Protein AF-A0A397DAN0-F1 (afdb_monomer_lite)

Structure (mmCIF, N/CA/C/O backbone):
data_AF-A0A397DAN0-F1
#
_entry.id   AF-A0A397DAN0-F1
#
loop_
_atom_site.group_PDB
_atom_site.id
_atom_site.type_symbol
_atom_site.label_atom_id
_atom_site.label_alt_id
_atom_site.label_comp_id
_atom_site.label_asym_id
_atom_site.label_entity_id
_atom_site.label_seq_id
_atom_site.pdbx_PDB_ins_code
_atom_site.Cartn_x
_atom_site.Cartn_y
_atom_site.Cartn_z
_atom_site.occupancy
_atom_site.B_iso_or_equiv
_atom_site.auth_seq_id
_atom_site.auth_comp_id
_atom_site.auth_asym_id
_atom_site.auth_atom_id
_atom_site.pdbx_PDB_model_num
ATOM 1 N N . SER A 1 1 ? 25.586 -44.305 21.763 1.00 41.19 1 SER A N 1
ATOM 2 C CA . SER A 1 1 ? 24.572 -43.318 22.161 1.00 41.19 1 SER A CA 1
ATOM 3 C C . SER A 1 1 ? 24.568 -42.295 21.063 1.00 41.19 1 SER A C 1
ATOM 5 O O . SER A 1 1 ? 25.425 -41.429 21.085 1.00 41.19 1 SER A O 1
ATOM 7 N N . ASP A 1 2 ? 23.697 -42.446 20.072 1.00 31.56 2 ASP A N 1
ATOM 8 C CA . ASP A 1 2 ? 23.760 -41.635 18.857 1.00 31.56 2 ASP A CA 1
ATOM 9 C C . ASP A 1 2 ? 22.346 -41.231 18.471 1.00 31.56 2 ASP A C 1
ATOM 11 O O . ASP A 1 2 ? 21.551 -42.042 18.000 1.00 31.56 2 ASP A O 1
ATOM 15 N N . THR A 1 3 ? 22.022 -39.973 18.755 1.00 36.94 3 THR A N 1
ATOM 16 C CA . THR A 1 3 ? 20.711 -39.394 18.476 1.00 36.94 3 THR A CA 1
ATOM 17 C C . THR A 1 3 ? 20.772 -38.701 17.125 1.00 36.94 3 THR A C 1
ATOM 19 O O . THR A 1 3 ? 21.365 -37.631 16.991 1.00 36.94 3 THR A O 1
ATOM 22 N N . CYS A 1 4 ? 20.153 -39.306 16.115 1.00 33.09 4 CYS A N 1
ATOM 23 C CA . CYS A 1 4 ? 20.026 -38.718 14.788 1.00 33.09 4 CYS A CA 1
ATOM 24 C C . CYS A 1 4 ? 19.094 -37.495 14.848 1.00 33.09 4 CYS A C 1
ATOM 26 O O . CYS A 1 4 ? 17.873 -37.643 14.863 1.00 33.09 4 CYS A O 1
ATOM 28 N N . VAL A 1 5 ? 19.659 -36.286 14.896 1.00 34.97 5 VAL A N 1
ATOM 29 C CA . VAL A 1 5 ? 18.878 -35.043 14.824 1.00 34.97 5 VAL A CA 1
ATOM 30 C C . VAL A 1 5 ? 18.399 -34.836 13.388 1.00 34.97 5 VAL A C 1
ATOM 32 O O . VAL A 1 5 ? 19.169 -34.458 12.505 1.00 34.97 5 VAL A O 1
ATOM 35 N N . SER A 1 6 ? 17.112 -35.078 13.161 1.00 33.31 6 SER A N 1
ATOM 36 C CA . SER A 1 6 ? 16.428 -34.725 11.918 1.00 33.31 6 SER A CA 1
ATOM 37 C C . SER A 1 6 ? 16.156 -33.222 11.894 1.00 33.31 6 SER A C 1
ATOM 39 O O . SER A 1 6 ? 15.228 -32.750 12.543 1.00 33.31 6 SER A O 1
ATOM 41 N N . THR A 1 7 ? 16.956 -32.457 11.148 1.00 34.34 7 THR A N 1
ATOM 42 C CA . THR A 1 7 ? 16.699 -31.023 10.947 1.00 34.34 7 THR A CA 1
ATOM 43 C C . THR A 1 7 ? 15.491 -30.829 10.035 1.00 34.34 7 THR A C 1
ATOM 45 O O . THR A 1 7 ? 15.524 -31.172 8.850 1.00 34.34 7 THR A O 1
ATOM 48 N N . GLU A 1 8 ? 14.423 -30.268 10.592 1.00 31.16 8 GLU A N 1
ATOM 49 C CA . GLU A 1 8 ? 13.161 -30.046 9.894 1.00 31.16 8 GLU A CA 1
ATOM 50 C C . GLU A 1 8 ? 13.316 -29.004 8.775 1.00 31.16 8 GLU A C 1
ATOM 52 O O . GLU A 1 8 ? 13.875 -27.921 8.966 1.00 31.16 8 GLU A O 1
ATOM 57 N N . ARG A 1 9 ? 12.820 -29.328 7.575 1.00 32.44 9 ARG A N 1
ATOM 58 C CA . ARG A 1 9 ? 12.783 -28.378 6.456 1.00 32.44 9 ARG A CA 1
ATOM 59 C C . ARG A 1 9 ? 11.596 -27.439 6.645 1.00 32.44 9 ARG A C 1
ATOM 61 O O . ARG A 1 9 ? 10.460 -27.838 6.402 1.00 32.44 9 ARG A O 1
ATOM 68 N N . GLY A 1 10 ? 11.870 -26.194 7.031 1.00 32.91 10 GLY A N 1
ATOM 69 C CA . GLY A 1 10 ? 10.870 -25.125 6.992 1.00 32.91 10 GLY A CA 1
ATOM 70 C C . GLY A 1 10 ? 10.289 -24.935 5.577 1.00 32.91 10 GLY A C 1
ATOM 71 O O . GLY A 1 10 ? 10.964 -25.252 4.590 1.00 32.91 10 GLY A O 1
ATOM 72 N N . PRO A 1 11 ? 9.045 -24.438 5.454 1.00 34.22 11 PRO A N 1
ATOM 73 C CA . PRO A 1 11 ? 8.379 -24.294 4.165 1.00 34.22 11 PRO A CA 1
ATOM 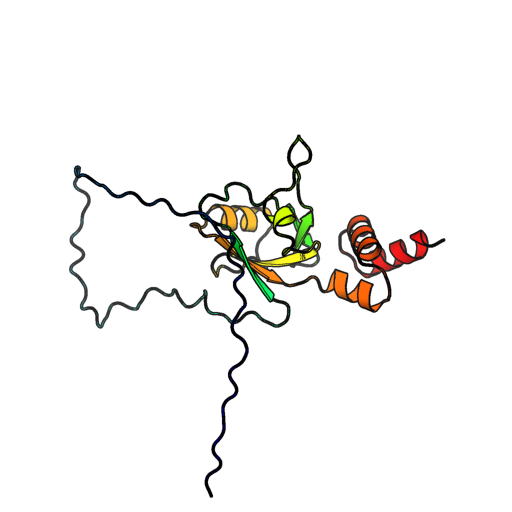74 C C . PRO A 1 11 ? 9.105 -23.281 3.269 1.00 34.22 11 PRO A C 1
ATOM 76 O O . PRO A 1 11 ? 9.568 -22.235 3.724 1.00 34.22 11 PRO A O 1
ATOM 79 N N . ALA A 1 12 ? 9.191 -23.594 1.975 1.00 36.16 12 ALA A N 1
ATOM 80 C CA . ALA A 1 12 ? 9.766 -22.692 0.983 1.00 36.16 12 ALA A CA 1
ATOM 81 C C . ALA A 1 12 ? 8.902 -21.421 0.823 1.00 36.16 12 ALA A C 1
ATOM 83 O O . ALA A 1 12 ? 7.676 -21.507 0.932 1.00 36.16 12 ALA A O 1
ATOM 84 N N . PRO A 1 13 ? 9.501 -20.250 0.524 1.00 41.00 13 PRO A N 1
ATOM 85 C CA . PRO A 1 13 ? 8.734 -19.040 0.245 1.00 41.00 13 PRO A CA 1
ATOM 86 C C . PRO A 1 13 ? 7.856 -19.255 -0.994 1.00 41.00 13 PRO A C 1
ATOM 88 O O . PRO A 1 13 ? 8.361 -19.547 -2.079 1.00 41.00 13 PRO A O 1
ATOM 91 N N . VAL A 1 14 ? 6.541 -19.108 -0.824 1.00 43.50 14 VAL A N 1
ATOM 92 C CA . VAL A 1 14 ? 5.557 -19.265 -1.901 1.00 43.50 14 VAL A CA 1
ATOM 93 C C . VAL A 1 14 ? 5.640 -18.054 -2.828 1.00 43.50 14 VAL A C 1
ATOM 95 O O . VAL A 1 14 ? 5.025 -17.021 -2.576 1.00 43.50 14 VAL A O 1
ATOM 98 N N . VAL A 1 15 ? 6.416 -18.187 -3.902 1.00 45.47 15 VAL A N 1
ATOM 99 C CA . VAL A 1 15 ? 6.437 -17.225 -5.009 1.00 45.47 15 VAL A CA 1
ATOM 100 C C . VAL A 1 15 ? 5.210 -17.484 -5.873 1.00 45.47 15 VAL A C 1
ATOM 102 O O . VAL A 1 15 ? 5.049 -18.586 -6.399 1.00 45.47 15 VAL A O 1
ATOM 105 N N . ARG A 1 16 ? 4.332 -16.488 -6.003 1.00 50.22 16 ARG A N 1
ATOM 106 C CA . ARG A 1 16 ? 3.181 -16.553 -6.911 1.00 50.22 16 ARG A CA 1
ATOM 107 C C . ARG A 1 16 ? 3.523 -15.791 -8.188 1.00 50.22 16 ARG A C 1
ATOM 109 O O . ARG A 1 16 ? 3.449 -14.567 -8.213 1.00 50.22 16 ARG A O 1
ATOM 116 N N . THR A 1 17 ? 3.928 -16.530 -9.216 1.00 41.84 17 THR A N 1
ATOM 117 C CA . THR A 1 17 ? 4.178 -16.003 -10.563 1.00 41.84 17 THR A CA 1
ATOM 118 C C . THR A 1 17 ? 2.860 -15.938 -11.334 1.00 41.84 17 THR A C 1
ATOM 120 O O . THR A 1 17 ? 2.135 -16.934 -11.404 1.00 41.84 17 THR A O 1
ATOM 123 N N . LEU A 1 18 ? 2.551 -14.776 -11.909 1.00 44.59 18 LEU A N 1
ATOM 124 C CA . LEU A 1 18 ? 1.455 -14.618 -12.866 1.00 44.59 18 LEU A CA 1
ATOM 125 C C . LEU A 1 18 ? 1.870 -15.274 -14.197 1.00 44.59 18 LEU A C 1
ATOM 127 O O . LEU A 1 18 ? 3.004 -15.109 -14.640 1.00 44.59 18 LEU A O 1
ATOM 131 N N . GLN A 1 19 ? 0.996 -16.100 -14.777 1.00 40.75 19 GLN A N 1
ATOM 132 C CA . GLN A 1 19 ? 1.319 -16.900 -15.964 1.00 40.75 19 GLN A CA 1
ATOM 133 C C . GLN A 1 19 ? 1.159 -16.090 -17.250 1.00 40.75 19 GLN A C 1
ATOM 135 O O . GLN A 1 19 ? 0.065 -15.596 -17.505 1.00 40.75 19 GLN A O 1
ATOM 140 N N . ASP A 1 20 ? 2.188 -16.095 -18.101 1.00 44.59 20 ASP A N 1
ATOM 141 C CA . ASP A 1 20 ? 2.112 -15.550 -19.457 1.00 44.59 20 ASP A CA 1
ATOM 142 C C . ASP A 1 20 ? 2.551 -16.537 -20.539 1.00 44.59 20 ASP A C 1
ATOM 144 O O . ASP A 1 20 ? 3.308 -17.482 -20.305 1.00 44.59 20 ASP A O 1
ATOM 148 N N . ALA A 1 21 ? 1.987 -16.336 -21.730 1.00 45.78 21 ALA A N 1
ATOM 149 C CA . ALA A 1 21 ? 1.932 -17.334 -22.790 1.00 45.78 21 ALA A CA 1
ATOM 150 C C . ALA A 1 21 ? 3.192 -17.397 -23.670 1.00 45.78 21 ALA A C 1
ATOM 152 O O . ALA A 1 21 ? 3.760 -16.384 -24.080 1.00 45.78 21 ALA A O 1
ATOM 153 N N . ASP A 1 22 ? 3.559 -18.620 -24.063 1.00 49.31 22 ASP A N 1
ATOM 154 C CA . ASP A 1 22 ? 4.645 -18.895 -25.002 1.00 49.31 22 ASP A CA 1
ATOM 155 C C . ASP A 1 22 ? 4.479 -18.187 -26.359 1.00 49.31 22 ASP A C 1
ATOM 157 O O . ASP A 1 22 ? 3.530 -18.451 -27.109 1.00 49.31 22 ASP A O 1
ATOM 161 N N . LYS A 1 23 ? 5.503 -17.413 -26.743 1.00 41.41 23 LYS A N 1
ATOM 162 C CA . LYS A 1 23 ? 6.055 -17.389 -28.111 1.00 41.41 23 LYS A CA 1
ATOM 163 C C . LYS A 1 23 ? 7.452 -16.772 -28.140 1.00 41.41 23 LYS A C 1
ATOM 165 O O . LYS A 1 23 ? 7.640 -15.565 -28.030 1.00 41.41 23 LYS A O 1
ATOM 170 N N . SER A 1 24 ? 8.438 -17.638 -28.329 1.00 51.62 24 SER A N 1
ATOM 171 C CA . SER A 1 24 ? 9.824 -17.279 -28.609 1.00 51.62 24 SER A CA 1
ATOM 172 C C . SER A 1 24 ? 9.991 -16.718 -30.025 1.00 51.62 24 SER A C 1
ATOM 174 O O . SER A 1 24 ? 9.235 -17.076 -30.926 1.00 51.62 24 SER A O 1
ATOM 176 N N . LEU A 1 25 ? 11.038 -15.913 -30.246 1.00 42.00 25 LEU A N 1
ATOM 177 C CA . LEU A 1 25 ? 11.798 -15.940 -31.501 1.00 42.00 25 LEU A CA 1
ATOM 178 C C . LEU A 1 25 ? 13.186 -15.300 -31.345 1.00 42.00 25 LEU A C 1
ATOM 180 O O . LEU A 1 25 ? 13.367 -14.262 -30.713 1.00 42.00 25 LEU A O 1
ATOM 184 N N . SER A 1 26 ? 14.173 -15.964 -31.934 1.00 51.25 26 SER A N 1
ATOM 185 C CA . SER A 1 26 ? 15.562 -15.532 -32.066 1.00 51.25 26 SER A CA 1
ATOM 186 C C . SER A 1 26 ? 15.746 -14.537 -33.220 1.00 51.25 26 SER A C 1
ATOM 188 O O . SER A 1 26 ? 14.992 -14.580 -34.185 1.00 51.25 26 SER A O 1
ATOM 190 N N 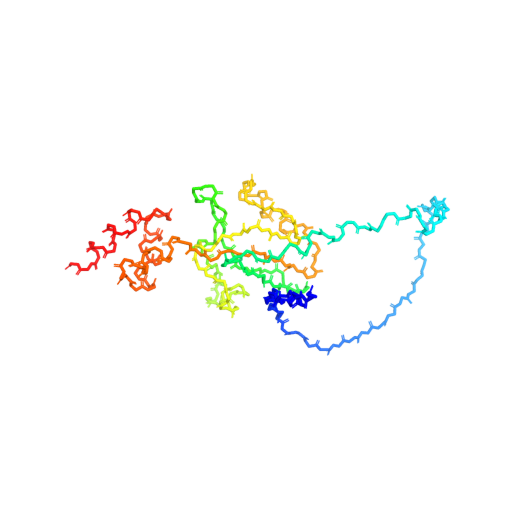. PHE A 1 27 ? 16.776 -13.683 -33.134 1.00 36.06 27 PHE A N 1
ATOM 191 C CA . PHE A 1 27 ? 17.872 -13.496 -34.115 1.00 36.06 27 PHE A CA 1
ATOM 192 C C . PHE A 1 27 ? 18.576 -12.135 -33.912 1.00 36.06 27 PHE A C 1
ATOM 194 O O . PHE A 1 27 ? 17.936 -11.094 -33.811 1.00 36.06 27 PHE A O 1
ATOM 201 N N . LEU A 1 28 ? 19.914 -12.146 -33.896 1.00 41.19 28 LEU A N 1
ATOM 202 C CA . LEU A 1 28 ? 20.775 -10.956 -34.014 1.00 41.19 28 LEU A CA 1
ATOM 203 C C . LEU A 1 28 ? 21.326 -10.871 -35.446 1.00 41.19 28 LEU A C 1
ATOM 205 O O . LEU A 1 28 ? 21.523 -11.915 -36.074 1.00 41.19 28 LEU A O 1
ATOM 209 N N . PRO A 1 29 ? 21.662 -9.663 -35.934 1.00 42.28 29 PRO A N 1
ATOM 210 C CA . PRO A 1 29 ? 23.064 -9.471 -36.325 1.00 42.28 29 PRO A CA 1
ATOM 211 C C . PRO A 1 29 ? 23.663 -8.070 -36.049 1.00 42.28 29 PRO A C 1
ATOM 213 O O . PRO A 1 29 ? 23.150 -7.050 -36.488 1.00 42.28 29 PRO A O 1
ATOM 216 N N . THR A 1 30 ? 24.827 -8.095 -35.389 1.00 44.38 30 THR A N 1
ATOM 217 C CA . THR A 1 30 ? 26.132 -7.527 -35.814 1.00 44.38 30 THR A CA 1
ATOM 218 C C . THR A 1 30 ? 26.301 -6.050 -36.250 1.00 44.38 30 THR A C 1
ATOM 220 O O . THR A 1 30 ? 25.654 -5.574 -37.174 1.00 44.38 30 THR A O 1
ATOM 223 N N . SER A 1 31 ? 27.398 -5.440 -35.747 1.00 36.28 31 SER A N 1
ATOM 224 C CA . SER A 1 31 ? 28.007 -4.135 -36.128 1.00 36.28 31 SER A CA 1
ATOM 225 C C . SER A 1 31 ? 27.309 -2.899 -35.517 1.00 36.28 31 SER A C 1
ATOM 227 O O . SER A 1 31 ? 26.092 -2.829 -35.531 1.00 36.28 31 SER A O 1
ATOM 229 N N . ALA A 1 32 ? 27.955 -1.864 -34.955 1.00 35.44 32 ALA A N 1
ATOM 230 C CA . ALA A 1 32 ? 29.372 -1.488 -34.781 1.00 35.44 32 ALA A CA 1
ATOM 231 C C . ALA A 1 32 ? 29.457 -0.427 -33.627 1.00 35.44 32 ALA A C 1
ATOM 233 O O . ALA A 1 32 ? 28.435 0.166 -33.308 1.00 35.44 32 ALA A O 1
ATOM 234 N N . SER A 1 33 ? 30.567 -0.037 -32.969 1.00 37.81 33 SER A N 1
ATOM 235 C CA . SER A 1 33 ? 31.963 -0.513 -32.871 1.00 37.81 33 SER A CA 1
ATOM 236 C C . SER A 1 33 ? 32.690 0.161 -31.669 1.00 37.81 33 SER A C 1
ATOM 238 O O . SER A 1 33 ? 32.175 1.117 -31.102 1.00 37.81 33 SER A O 1
ATOM 240 N N . LYS A 1 34 ? 33.908 -0.296 -31.320 1.00 47.72 34 LYS A N 1
ATOM 241 C CA . LYS A 1 34 ? 34.979 0.434 -30.584 1.00 47.72 34 LYS A CA 1
ATOM 242 C C . LYS A 1 34 ? 34.606 1.288 -29.347 1.00 47.72 34 LYS A C 1
ATOM 244 O O . LYS A 1 34 ? 34.700 2.509 -29.380 1.00 47.72 34 LYS A O 1
ATOM 249 N N . LEU A 1 35 ? 34.417 0.622 -28.206 1.00 41.28 35 LEU A N 1
ATOM 250 C CA . LEU A 1 35 ? 34.814 1.116 -26.871 1.00 41.28 35 LEU A CA 1
ATOM 251 C C . LEU A 1 35 ? 35.034 -0.077 -25.911 1.00 41.28 35 LEU A C 1
ATOM 253 O O . LEU A 1 35 ? 34.418 -0.190 -24.859 1.00 41.28 35 LEU A O 1
ATOM 257 N N . TRP A 1 36 ? 35.892 -1.021 -26.313 1.00 35.72 36 TRP A N 1
ATOM 258 C CA . TRP A 1 36 ? 36.158 -2.249 -25.554 1.00 35.72 36 TRP A CA 1
ATOM 259 C C . TRP A 1 36 ? 37.595 -2.245 -25.034 1.00 35.72 36 TRP A C 1
ATOM 261 O O . TRP A 1 36 ? 38.540 -2.518 -25.774 1.00 35.72 36 TRP A O 1
ATOM 271 N N . GLN A 1 37 ? 37.756 -1.922 -23.751 1.00 39.84 37 GLN A N 1
ATOM 272 C CA . GLN A 1 37 ? 38.973 -2.259 -23.018 1.00 39.84 37 GLN A CA 1
ATOM 273 C C . GLN A 1 37 ? 38.978 -3.774 -22.792 1.00 39.84 37 GLN A C 1
ATOM 275 O O . GLN A 1 37 ? 37.988 -4.331 -22.319 1.00 39.84 37 GLN A O 1
ATOM 280 N N . ASN A 1 38 ? 40.084 -4.441 -23.130 1.00 35.09 38 ASN A N 1
ATOM 281 C CA . ASN A 1 38 ? 40.265 -5.857 -22.819 1.00 35.09 38 ASN A CA 1
ATOM 282 C C . ASN A 1 38 ? 40.368 -6.028 -21.299 1.00 35.09 38 ASN A C 1
ATOM 284 O O . ASN A 1 38 ? 41.450 -5.904 -20.729 1.00 35.09 38 ASN A O 1
ATOM 288 N N . ILE A 1 39 ? 39.245 -6.341 -20.654 1.00 45.41 39 ILE A N 1
ATOM 289 C CA . ILE A 1 39 ? 39.254 -6.958 -19.332 1.00 45.41 39 ILE A CA 1
ATOM 290 C C . ILE A 1 39 ? 39.695 -8.402 -19.564 1.00 45.41 39 ILE A C 1
ATOM 292 O O . ILE A 1 39 ? 38.889 -9.262 -19.920 1.00 45.41 39 ILE A O 1
ATOM 296 N N . THR A 1 40 ? 40.995 -8.658 -19.422 1.00 41.75 40 THR A N 1
ATOM 297 C CA . THR A 1 40 ? 41.514 -10.021 -19.321 1.00 41.75 40 THR A CA 1
ATOM 298 C C . THR A 1 40 ?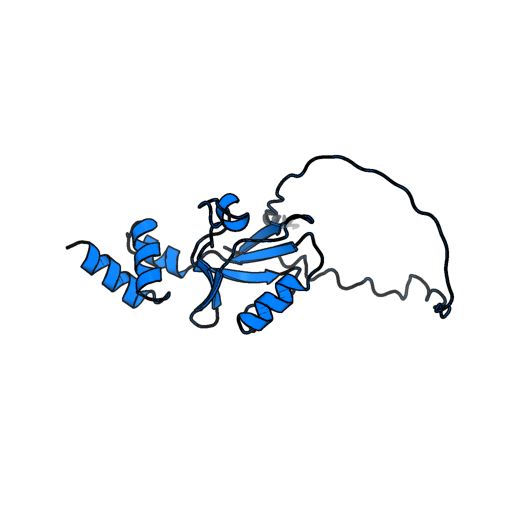 40.761 -10.727 -18.204 1.00 41.75 40 THR A C 1
ATOM 300 O O . THR A 1 40 ? 40.699 -10.222 -17.083 1.00 41.75 40 THR A O 1
ATOM 303 N N . ALA A 1 41 ? 40.156 -11.874 -18.521 1.00 43.19 41 ALA A N 1
ATOM 304 C CA . ALA A 1 41 ? 39.389 -12.645 -17.556 1.00 43.19 41 ALA A CA 1
ATOM 305 C C . ALA A 1 41 ? 40.289 -13.003 -16.367 1.00 43.19 41 ALA A C 1
ATOM 307 O O . ALA A 1 41 ? 41.183 -13.846 -16.474 1.00 43.19 41 ALA A O 1
ATOM 308 N N . VAL A 1 42 ? 40.067 -12.330 -15.237 1.00 44.06 42 VAL A N 1
ATOM 309 C CA . VAL A 1 42 ? 40.650 -12.742 -13.965 1.00 44.06 42 VAL A CA 1
ATOM 310 C C . VAL A 1 42 ? 40.118 -14.135 -13.667 1.00 44.06 42 VAL A C 1
ATOM 312 O O . VAL A 1 42 ? 38.908 -14.344 -13.633 1.00 44.06 42 VAL A O 1
ATOM 315 N N . ASN A 1 43 ? 41.062 -15.067 -13.532 1.00 45.38 43 ASN A N 1
ATOM 316 C CA . ASN A 1 43 ? 40.889 -16.495 -13.281 1.00 45.38 43 ASN A CA 1
ATOM 317 C C . ASN A 1 43 ? 39.596 -16.800 -12.497 1.00 45.38 43 ASN A C 1
ATOM 319 O O . ASN A 1 43 ? 39.397 -16.200 -11.440 1.00 45.38 43 ASN A O 1
ATOM 323 N N . GLU A 1 44 ? 38.745 -17.722 -12.971 1.00 48.84 44 GLU A N 1
ATOM 324 C CA . GLU A 1 44 ? 37.383 -17.941 -12.430 1.00 48.84 44 GLU A CA 1
ATOM 325 C C . GLU A 1 44 ? 37.356 -18.181 -10.907 1.00 48.84 44 GLU A C 1
ATOM 327 O O . GLU A 1 44 ? 36.396 -17.814 -10.236 1.00 48.84 44 GLU A O 1
ATOM 332 N N . ALA A 1 45 ? 38.454 -18.685 -10.336 1.00 50.66 45 ALA A N 1
ATOM 333 C CA . ALA A 1 45 ? 38.668 -18.837 -8.895 1.00 50.66 45 ALA A CA 1
ATOM 334 C C . ALA A 1 45 ? 38.699 -17.522 -8.070 1.00 50.66 45 ALA A C 1
ATOM 336 O O . ALA A 1 45 ? 38.676 -17.582 -6.843 1.00 50.66 45 ALA A O 1
ATOM 337 N N . ILE A 1 46 ? 38.792 -16.347 -8.707 1.00 46.25 46 ILE A N 1
ATOM 338 C CA . ILE A 1 46 ? 38.871 -15.016 -8.062 1.00 46.25 46 ILE A CA 1
ATOM 339 C C . ILE A 1 46 ? 37.662 -14.137 -8.440 1.00 46.25 46 ILE A C 1
ATOM 341 O O . ILE A 1 46 ? 37.432 -13.083 -7.842 1.00 46.25 46 ILE A O 1
ATOM 345 N N . ALA A 1 47 ? 36.831 -14.579 -9.386 1.00 44.16 47 ALA A N 1
ATOM 346 C CA . ALA A 1 47 ? 35.539 -13.961 -9.630 1.00 44.16 47 ALA A CA 1
ATOM 347 C C . ALA A 1 47 ? 34.623 -14.238 -8.426 1.00 44.16 47 ALA A C 1
ATOM 349 O O . ALA A 1 47 ? 33.947 -15.264 -8.372 1.00 44.16 47 ALA A O 1
ATOM 350 N N . MET A 1 48 ? 34.587 -13.318 -7.451 1.00 46.88 48 MET A N 1
ATOM 351 C CA . MET A 1 48 ? 33.517 -13.317 -6.451 1.00 46.88 48 MET A CA 1
ATOM 352 C C . MET A 1 48 ? 32.190 -13.361 -7.217 1.00 46.88 48 MET A C 1
ATOM 354 O O . MET A 1 48 ? 31.936 -12.431 -7.993 1.00 46.88 48 MET A O 1
ATOM 358 N N . PRO A 1 49 ? 31.353 -14.401 -7.038 1.00 50.50 49 PRO A N 1
ATOM 359 C CA . PRO A 1 49 ? 30.081 -14.459 -7.734 1.00 50.50 49 PRO A CA 1
ATOM 360 C C . PRO A 1 49 ? 29.290 -13.191 -7.390 1.00 50.50 49 PRO A C 1
ATOM 362 O O . PRO A 1 49 ? 29.359 -12.721 -6.244 1.00 50.50 49 PRO A O 1
ATOM 365 N N . PRO A 1 50 ? 28.564 -12.598 -8.358 1.00 47.62 50 PRO A N 1
ATOM 366 C CA . PRO A 1 50 ? 27.755 -11.419 -8.085 1.00 47.62 50 PRO A CA 1
ATOM 367 C C . PRO A 1 50 ? 26.858 -11.708 -6.881 1.00 47.62 50 PRO A C 1
ATOM 369 O O . PRO A 1 50 ? 26.323 -12.810 -6.761 1.00 47.62 50 PRO A O 1
ATOM 372 N N . ARG A 1 51 ? 26.708 -10.734 -5.971 1.00 48.72 51 ARG A N 1
ATOM 373 C CA . ARG A 1 51 ? 25.924 -10.876 -4.730 1.00 48.72 51 ARG A CA 1
ATOM 374 C C . ARG A 1 51 ? 24.414 -10.935 -5.016 1.00 48.72 51 ARG A C 1
ATOM 376 O O . ARG A 1 51 ? 23.653 -10.085 -4.574 1.00 48.72 51 ARG A O 1
ATOM 383 N N . THR A 1 52 ? 23.978 -11.966 -5.733 1.00 45.97 52 THR A N 1
ATOM 384 C CA . THR A 1 52 ? 22.576 -12.340 -5.977 1.00 45.97 52 THR A CA 1
ATOM 385 C C . THR A 1 52 ? 21.878 -12.818 -4.698 1.00 45.97 52 THR A C 1
ATOM 387 O O . THR A 1 52 ? 20.651 -12.864 -4.622 1.00 45.97 52 THR A O 1
ATOM 390 N N . ASN A 1 53 ? 22.654 -13.106 -3.649 1.00 45.62 53 ASN A N 1
ATOM 391 C CA . ASN A 1 53 ? 22.206 -13.611 -2.354 1.00 45.62 53 ASN A CA 1
ATOM 392 C C . ASN A 1 53 ? 21.604 -12.524 -1.427 1.00 45.62 53 ASN A C 1
ATOM 394 O O . ASN A 1 53 ? 21.935 -12.432 -0.249 1.00 45.62 53 ASN A O 1
ATOM 398 N N . ILE A 1 54 ? 20.724 -11.684 -1.981 1.00 46.81 54 ILE A N 1
ATOM 399 C CA . ILE A 1 54 ? 19.757 -10.862 -1.225 1.00 46.81 54 ILE A CA 1
ATOM 400 C C . ILE A 1 54 ? 18.312 -11.233 -1.629 1.00 46.81 54 ILE A C 1
ATOM 402 O O . ILE A 1 54 ? 17.387 -11.080 -0.836 1.00 46.81 54 ILE A O 1
ATOM 406 N N . MET A 1 55 ? 18.112 -11.869 -2.795 1.00 43.31 55 MET A N 1
ATOM 407 C CA . MET A 1 55 ? 16.822 -12.464 -3.193 1.00 43.31 55 MET A CA 1
ATOM 408 C C . MET A 1 55 ? 16.413 -13.691 -2.354 1.00 43.31 55 MET A C 1
ATOM 410 O O . MET A 1 55 ? 15.285 -14.160 -2.472 1.00 43.31 55 MET A O 1
ATOM 414 N N . LEU A 1 56 ? 17.313 -14.220 -1.516 1.00 51.28 56 LEU A N 1
ATOM 415 C CA . LEU A 1 56 ? 17.120 -15.458 -0.753 1.00 51.28 56 LEU A CA 1
ATOM 416 C C . LEU A 1 56 ? 16.836 -15.247 0.741 1.00 51.28 56 LEU A C 1
ATOM 418 O O . LEU A 1 56 ? 16.795 -16.230 1.480 1.00 51.28 56 LEU A O 1
ATOM 422 N N . LYS A 1 57 ? 16.608 -14.010 1.220 1.00 61.12 57 LYS A N 1
ATOM 423 C CA . LYS A 1 57 ? 16.121 -13.839 2.600 1.00 61.12 57 LYS A CA 1
ATOM 424 C C . LYS A 1 57 ? 14.759 -14.545 2.703 1.00 61.12 57 LYS A C 1
ATOM 426 O O . LYS A 1 57 ? 13.835 -14.123 1.994 1.00 61.12 57 LYS A O 1
ATOM 431 N N . PRO A 1 58 ? 14.597 -15.581 3.551 1.00 62.81 58 PRO A N 1
ATOM 432 C CA . PRO A 1 58 ? 13.310 -16.246 3.699 1.00 62.81 58 PRO A CA 1
ATOM 433 C C . PRO A 1 58 ? 12.268 -15.215 4.129 1.00 62.81 58 PRO A C 1
ATOM 435 O O . PRO A 1 58 ? 12.566 -14.321 4.933 1.00 62.81 58 PRO A O 1
ATOM 438 N N . ALA A 1 59 ? 11.076 -15.311 3.541 1.00 68.12 59 ALA A N 1
ATOM 439 C CA . ALA A 1 59 ? 9.938 -14.509 3.958 1.00 68.12 59 ALA A CA 1
ATOM 440 C C . ALA A 1 59 ? 9.731 -14.714 5.465 1.00 68.12 59 ALA A C 1
ATOM 442 O O . ALA A 1 59 ? 9.715 -15.849 5.946 1.00 68.12 59 ALA A O 1
ATOM 443 N N . GLN A 1 60 ? 9.671 -13.620 6.221 1.00 77.25 60 GLN A N 1
ATOM 444 C CA . GLN A 1 60 ? 9.290 -13.676 7.630 1.00 77.25 60 GLN A CA 1
ATOM 445 C C . GLN A 1 60 ? 7.813 -14.095 7.750 1.00 77.25 60 GLN A C 1
ATOM 447 O O . GLN A 1 60 ? 7.079 -14.032 6.761 1.00 77.25 60 GLN A O 1
ATOM 452 N N . PRO A 1 61 ? 7.333 -14.508 8.936 1.00 76.88 61 PRO A N 1
ATOM 453 C CA . PRO A 1 61 ? 5.910 -14.754 9.136 1.00 76.88 61 PRO A CA 1
ATOM 454 C C . PRO A 1 61 ? 5.083 -13.542 8.686 1.00 76.88 61 PRO A C 1
ATOM 456 O O . PRO A 1 61 ? 5.376 -12.415 9.090 1.00 76.88 61 PRO A O 1
ATOM 459 N N . HIS A 1 62 ? 4.050 -13.790 7.876 1.00 86.00 62 HIS A N 1
ATOM 460 C CA . HIS A 1 62 ? 3.184 -12.782 7.244 1.00 86.00 62 HIS A CA 1
ATOM 461 C C . HIS A 1 62 ? 3.833 -11.936 6.125 1.00 86.00 62 HIS A C 1
ATOM 463 O O . HIS A 1 62 ? 3.176 -11.042 5.594 1.00 86.00 62 HIS A O 1
ATOM 469 N N . GLU A 1 63 ? 5.080 -12.206 5.717 1.00 90.75 63 GLU A N 1
ATOM 470 C CA . GLU A 1 63 ? 5.643 -11.688 4.460 1.00 90.75 63 GLU A CA 1
ATOM 471 C C . GLU A 1 63 ? 5.287 -12.607 3.279 1.00 90.75 63 GLU A C 1
ATOM 473 O O . GLU A 1 63 ? 5.292 -13.833 3.403 1.00 90.75 63 GLU A O 1
ATOM 478 N N . TYR A 1 64 ? 5.038 -12.021 2.108 1.00 90.56 64 TYR A N 1
ATOM 479 C CA . TYR A 1 64 ? 4.801 -12.747 0.860 1.00 90.56 64 TYR A CA 1
ATOM 480 C C . TYR A 1 64 ? 5.424 -12.011 -0.335 1.00 90.56 64 TYR A C 1
ATOM 482 O O . TYR A 1 64 ? 5.540 -10.786 -0.341 1.00 90.56 64 TYR A O 1
ATOM 490 N N . ASP A 1 65 ? 5.854 -12.768 -1.346 1.00 89.50 65 ASP A N 1
ATOM 491 C CA . ASP A 1 65 ? 6.484 -12.233 -2.556 1.00 89.50 65 ASP A CA 1
ATOM 492 C C . ASP A 1 65 ? 5.497 -12.286 -3.733 1.00 89.50 65 ASP A C 1
ATOM 494 O O . ASP A 1 65 ? 5.020 -13.364 -4.099 1.00 89.50 65 ASP A O 1
ATOM 498 N N . VAL A 1 66 ? 5.232 -11.130 -4.346 1.00 89.00 66 VAL A N 1
ATOM 499 C CA . VAL A 1 66 ? 4.455 -10.994 -5.588 1.00 89.00 66 VAL A CA 1
ATOM 500 C C . VAL A 1 66 ? 5.415 -10.695 -6.731 1.00 89.00 66 VAL A C 1
ATOM 502 O O . VAL A 1 66 ? 6.246 -9.790 -6.629 1.00 89.00 66 VAL A O 1
ATOM 505 N N . GLU A 1 67 ? 5.307 -11.459 -7.813 1.00 89.25 67 GLU A N 1
ATOM 506 C CA . GLU A 1 67 ? 6.115 -11.285 -9.016 1.00 89.25 67 GLU A CA 1
ATOM 507 C C . GLU A 1 67 ? 5.257 -10.706 -10.143 1.00 89.25 67 GLU A C 1
ATOM 509 O O . GLU A 1 67 ? 4.332 -11.352 -10.631 1.00 89.25 67 GLU A O 1
ATOM 514 N N . PHE A 1 68 ? 5.574 -9.475 -10.540 1.00 85.50 68 PHE A N 1
ATOM 515 C CA . PHE A 1 68 ? 4.974 -8.808 -11.688 1.00 85.50 68 PHE A CA 1
ATOM 516 C C . PHE A 1 68 ? 5.795 -9.128 -12.950 1.00 85.50 68 PHE A C 1
ATOM 518 O O . PHE A 1 68 ? 7.033 -9.024 -12.899 1.00 85.50 68 PHE A O 1
ATOM 525 N N . PRO A 1 69 ? 5.148 -9.500 -14.071 1.00 82.06 69 PRO A N 1
ATOM 526 C CA . PRO A 1 69 ? 5.832 -9.935 -15.285 1.00 82.06 69 PRO A CA 1
ATOM 527 C C . PRO A 1 69 ? 6.597 -8.795 -15.992 1.00 82.06 69 PRO A C 1
ATOM 529 O O . PRO A 1 69 ? 6.768 -7.684 -15.477 1.00 82.06 69 PRO A O 1
ATOM 532 N N . VAL A 1 70 ? 7.193 -9.091 -17.150 1.00 77.44 70 VAL A N 1
ATOM 533 C CA . VAL A 1 70 ? 8.118 -8.168 -17.842 1.00 77.44 70 VAL A CA 1
ATOM 534 C C . VAL A 1 70 ? 7.385 -7.059 -18.602 1.00 77.44 70 VAL A C 1
ATOM 536 O O . VAL A 1 70 ? 7.894 -5.945 -18.722 1.00 77.44 70 VAL A O 1
ATOM 539 N N . ASP A 1 71 ? 6.185 -7.361 -19.068 1.00 75.62 71 ASP A N 1
ATOM 540 C CA . ASP A 1 71 ? 5.233 -6.507 -19.774 1.00 75.62 71 ASP A CA 1
ATOM 541 C C . ASP A 1 71 ? 4.332 -5.672 -18.847 1.00 75.62 71 ASP A C 1
ATOM 543 O O . ASP A 1 71 ? 3.687 -4.739 -19.319 1.00 75.62 71 ASP A O 1
ATOM 547 N N . ALA A 1 72 ? 4.353 -5.941 -17.538 1.00 71.31 72 ALA A N 1
ATOM 548 C CA . ALA A 1 72 ? 3.605 -5.241 -16.491 1.00 71.31 72 ALA A CA 1
ATOM 549 C C . ALA A 1 72 ? 3.952 -3.743 -16.346 1.00 71.31 72 ALA A C 1
ATOM 551 O O . ALA A 1 72 ? 4.616 -3.327 -15.391 1.00 71.31 72 ALA A O 1
ATOM 552 N N . VAL A 1 73 ? 3.560 -2.886 -17.294 1.00 69.94 73 VAL A N 1
ATOM 553 C CA . VAL A 1 73 ? 3.939 -1.460 -17.289 1.00 69.94 73 VAL A CA 1
ATOM 554 C C . VAL A 1 73 ? 3.358 -0.724 -16.074 1.00 69.94 73 VAL A C 1
ATOM 556 O O . VAL A 1 73 ? 4.049 0.124 -15.499 1.00 69.94 73 VAL A O 1
ATOM 559 N N . VAL A 1 74 ? 2.131 -1.053 -15.649 1.00 80.12 74 VAL A N 1
ATOM 560 C CA . VAL A 1 74 ? 1.377 -0.305 -14.628 1.00 80.12 74 VAL A CA 1
ATOM 561 C C . VAL A 1 74 ? 0.844 -1.235 -13.535 1.00 80.12 74 VAL A C 1
ATOM 563 O O . VAL A 1 74 ? -0.219 -1.828 -13.662 1.00 80.12 74 VAL A O 1
ATOM 566 N N . LEU A 1 75 ? 1.543 -1.254 -12.396 1.00 83.12 75 LEU A N 1
ATOM 567 C CA . LEU A 1 75 ? 1.202 -2.101 -11.243 1.00 83.12 75 LEU A CA 1
ATOM 568 C C . LEU A 1 75 ? -0.175 -1.786 -10.633 1.00 83.12 75 LEU A C 1
ATOM 570 O O . LEU A 1 75 ? -0.822 -2.669 -10.085 1.00 83.12 75 LEU A O 1
ATOM 574 N N . GLY A 1 76 ? -0.606 -0.520 -10.675 1.00 87.25 76 GLY A N 1
ATOM 575 C CA . GLY A 1 76 ? -1.869 -0.091 -10.066 1.00 87.25 76 GLY A CA 1
ATOM 576 C C . GLY A 1 76 ? -1.857 -0.062 -8.537 1.00 87.25 76 GLY A C 1
ATOM 577 O O . GLY A 1 76 ? -2.760 -0.590 -7.902 1.00 87.25 76 GLY A O 1
ATOM 578 N N . LEU A 1 77 ? -0.838 0.563 -7.940 1.00 89.62 77 LEU A N 1
ATOM 579 C CA . LEU A 1 77 ? -0.679 0.702 -6.488 1.00 89.62 77 LEU A CA 1
ATOM 580 C C . LEU A 1 77 ? -0.568 2.179 -6.100 1.00 89.62 77 LEU A C 1
ATOM 582 O O . LEU A 1 77 ? 0.253 2.899 -6.672 1.00 89.62 77 LEU A O 1
ATOM 586 N N . TYR A 1 78 ? -1.329 2.612 -5.095 1.00 90.88 78 TYR A N 1
ATOM 587 C CA . TYR A 1 78 ? -1.086 3.868 -4.388 1.00 90.88 78 TYR A CA 1
ATOM 588 C C . TYR A 1 78 ? -0.414 3.572 -3.044 1.00 90.88 78 TYR A C 1
ATOM 590 O O . TYR A 1 78 ? -0.917 2.768 -2.257 1.00 90.88 78 TYR A O 1
ATOM 598 N N . LEU A 1 79 ? 0.747 4.189 -2.813 1.00 91.75 79 LEU A N 1
ATOM 599 C CA . LEU A 1 79 ? 1.578 3.963 -1.631 1.00 91.75 79 LEU A CA 1
ATOM 600 C C . LEU A 1 79 ? 1.629 5.222 -0.764 1.00 91.75 79 LEU A C 1
ATOM 602 O O . LEU A 1 79 ? 1.832 6.320 -1.279 1.00 91.75 79 LEU A O 1
ATOM 606 N N . GLU A 1 80 ? 1.531 5.050 0.549 1.00 92.06 80 GLU A N 1
ATOM 607 C CA . GLU A 1 80 ? 1.592 6.130 1.537 1.00 92.06 80 GLU A CA 1
ATOM 608 C C . GLU A 1 80 ? 2.482 5.735 2.725 1.00 92.06 80 GLU A C 1
ATOM 610 O O . GLU A 1 80 ? 2.810 4.562 2.909 1.00 92.06 80 GLU A O 1
ATOM 615 N N . LYS A 1 81 ? 2.928 6.719 3.513 1.00 91.12 81 LYS A N 1
ATOM 616 C CA . LYS A 1 81 ? 3.774 6.505 4.692 1.00 91.12 81 LYS A CA 1
ATOM 617 C C . LYS A 1 81 ? 2.907 6.575 5.951 1.00 91.12 81 LYS A C 1
ATOM 619 O O . LYS A 1 81 ? 2.430 7.656 6.281 1.00 91.12 81 LYS A O 1
ATOM 624 N N . LEU A 1 82 ? 2.712 5.446 6.630 1.00 89.62 82 LEU A N 1
ATOM 625 C CA . LEU A 1 82 ? 1.875 5.313 7.829 1.00 89.62 82 LEU A CA 1
ATOM 626 C C . LEU A 1 82 ? 2.737 4.782 8.981 1.00 89.62 82 LEU A C 1
ATOM 628 O O . LEU A 1 82 ? 3.218 3.658 8.901 1.00 89.62 82 LEU A O 1
ATOM 632 N N . ASP A 1 83 ? 2.968 5.592 10.016 1.00 82.44 83 ASP A N 1
ATOM 633 C CA . ASP A 1 83 ? 3.830 5.277 11.177 1.00 82.44 83 ASP A CA 1
ATOM 634 C C . ASP A 1 83 ? 5.162 4.601 10.781 1.00 82.44 83 ASP A C 1
ATOM 636 O O . ASP A 1 83 ? 5.499 3.508 11.224 1.00 82.44 83 ASP A O 1
ATOM 640 N N . ASP A 1 84 ? 5.890 5.243 9.863 1.00 85.12 84 ASP A N 1
ATOM 641 C CA . ASP A 1 84 ? 7.125 4.758 9.227 1.00 85.12 84 ASP A CA 1
ATOM 642 C C . ASP A 1 84 ? 7.031 3.494 8.340 1.00 85.12 84 ASP A C 1
ATOM 644 O O . ASP A 1 84 ? 8.005 3.164 7.655 1.00 85.12 84 ASP A O 1
ATOM 648 N N . ASP A 1 85 ? 5.867 2.867 8.178 1.00 89.69 85 ASP A N 1
ATOM 649 C CA . ASP A 1 85 ? 5.633 1.819 7.174 1.00 89.69 85 ASP A CA 1
ATOM 650 C C . ASP A 1 85 ? 5.246 2.410 5.806 1.00 89.69 85 ASP A C 1
ATOM 652 O O . ASP A 1 85 ? 4.495 3.379 5.713 1.00 89.69 85 ASP A O 1
ATOM 656 N N . LEU A 1 86 ? 5.746 1.824 4.712 1.00 92.31 86 LEU A N 1
ATOM 657 C CA . LEU A 1 86 ? 5.300 2.150 3.350 1.00 92.31 86 LEU A CA 1
ATOM 658 C C . LEU A 1 86 ? 4.120 1.238 2.983 1.00 92.31 86 LEU A C 1
ATOM 660 O O . LEU A 1 86 ? 4.340 0.083 2.630 1.00 92.31 86 LEU A O 1
ATOM 664 N N . CYS A 1 87 ? 2.889 1.730 3.081 1.00 93.31 87 CYS A N 1
ATOM 665 C CA . CYS A 1 87 ? 1.670 0.921 2.984 1.00 93.31 87 CYS A CA 1
ATOM 666 C C . CYS A 1 87 ? 0.906 1.148 1.674 1.00 93.31 87 CYS A C 1
ATOM 668 O O . CYS A 1 87 ? 0.880 2.262 1.151 1.00 93.31 87 CYS A O 1
ATOM 670 N N . VAL A 1 88 ? 0.233 0.109 1.174 1.00 93.56 88 VAL A N 1
ATOM 671 C CA . VAL A 1 88 ? -0.711 0.197 0.045 1.00 93.56 88 VAL A CA 1
ATOM 672 C C . VAL A 1 88 ? -2.042 0.768 0.544 1.00 93.56 88 VAL A C 1
ATOM 674 O O . VAL A 1 88 ? -2.792 0.057 1.203 1.00 93.56 88 VAL A O 1
ATOM 677 N N . THR A 1 89 ? -2.369 2.032 0.268 1.00 91.44 89 THR A N 1
ATOM 678 C CA . THR A 1 89 ? -3.610 2.652 0.794 1.00 91.44 89 THR A CA 1
ATOM 679 C C . THR A 1 89 ? -4.778 2.652 -0.191 1.00 91.44 89 THR A C 1
ATOM 681 O O . THR A 1 89 ? -5.934 2.697 0.233 1.00 91.44 89 THR A O 1
ATOM 684 N N . ALA A 1 90 ? -4.514 2.532 -1.495 1.00 88.81 90 ALA A N 1
ATOM 685 C CA . ALA A 1 90 ? -5.553 2.381 -2.512 1.00 88.81 90 ALA A CA 1
ATOM 686 C C . ALA A 1 90 ? -5.054 1.645 -3.764 1.00 88.81 90 ALA A C 1
ATOM 688 O O . ALA A 1 90 ? -3.866 1.672 -4.094 1.00 88.81 90 ALA A O 1
ATOM 689 N N . PHE A 1 91 ? -5.999 1.067 -4.505 1.00 90.81 91 PHE A N 1
ATOM 690 C CA . PHE A 1 91 ? -5.791 0.597 -5.870 1.00 90.81 91 PHE A CA 1
ATOM 691 C C . PHE A 1 91 ? -6.437 1.600 -6.840 1.00 90.81 91 PHE A C 1
ATOM 693 O O . PHE A 1 91 ? -7.664 1.728 -6.848 1.00 90.81 91 PHE A O 1
ATOM 700 N N . PRO A 1 92 ? -5.659 2.383 -7.612 1.00 87.44 92 PRO A N 1
ATOM 701 C CA . PRO A 1 92 ? -6.215 3.200 -8.683 1.00 87.44 92 PRO A CA 1
ATOM 702 C C . PRO A 1 92 ? -6.816 2.310 -9.778 1.00 87.44 92 PRO A C 1
ATOM 704 O O . PRO A 1 92 ? -6.234 1.294 -10.151 1.00 87.44 92 PRO A O 1
ATOM 707 N N . ARG A 1 93 ? -7.957 2.732 -10.325 1.00 85.25 93 ARG A N 1
ATOM 708 C CA . ARG A 1 93 ? -8.634 2.074 -11.452 1.00 85.25 93 ARG A CA 1
ATOM 709 C C . ARG A 1 93 ? -8.444 2.858 -12.745 1.00 85.25 93 ARG A C 1
ATOM 711 O O . ARG A 1 93 ? -8.088 4.039 -12.714 1.00 85.25 93 ARG A O 1
ATOM 718 N N . THR A 1 94 ? -8.671 2.212 -13.887 1.00 84.38 94 THR A N 1
ATOM 719 C CA . THR A 1 94 ? -8.647 2.899 -15.190 1.00 84.38 94 THR A CA 1
ATOM 720 C C . THR A 1 94 ? -9.773 3.946 -15.274 1.00 84.38 94 THR A C 1
ATOM 722 O O . THR A 1 94 ? -10.750 3.864 -14.524 1.00 84.38 94 THR A O 1
ATOM 725 N N . PRO A 1 95 ? -9.722 4.906 -16.220 1.00 82.31 95 PRO A N 1
ATOM 726 C CA . PRO A 1 95 ? -10.841 5.820 -16.479 1.00 82.31 95 PRO A CA 1
ATOM 727 C C . PRO A 1 95 ? -12.162 5.126 -16.858 1.00 82.31 95 PRO A C 1
ATOM 729 O O . PRO A 1 95 ? -13.216 5.753 -16.795 1.00 82.31 95 PRO A O 1
ATOM 732 N N . HIS A 1 96 ? -12.113 3.848 -17.250 1.00 83.69 96 HIS A N 1
ATOM 733 C CA . HIS A 1 96 ? -13.281 3.017 -17.553 1.00 83.69 96 HIS A CA 1
ATOM 734 C C . HIS A 1 96 ? -13.774 2.204 -16.340 1.00 83.69 96 HIS A C 1
ATOM 736 O O . HIS A 1 96 ? -14.829 1.580 -16.414 1.00 83.69 96 HIS A O 1
ATOM 742 N N . GLY A 1 97 ? -13.059 2.261 -15.211 1.00 80.94 97 GLY A N 1
ATOM 743 C CA . GLY A 1 97 ? -13.384 1.550 -13.974 1.00 80.94 97 GLY A CA 1
ATOM 744 C C . GLY A 1 97 ? -12.743 0.167 -13.844 1.00 80.94 97 GLY A C 1
ATOM 745 O O . GLY A 1 97 ? -13.035 -0.525 -12.867 1.00 80.94 97 GLY A O 1
ATOM 746 N N . ASP A 1 98 ? -11.873 -0.228 -14.777 1.00 84.06 98 ASP A N 1
ATOM 747 C CA . ASP A 1 98 ? -11.202 -1.530 -14.751 1.00 84.06 98 ASP A CA 1
ATOM 748 C C . ASP A 1 98 ? -10.157 -1.601 -13.633 1.00 84.06 98 ASP A C 1
ATOM 750 O O . ASP A 1 98 ? -9.486 -0.614 -13.304 1.00 84.06 98 ASP A O 1
ATOM 754 N N . MET A 1 99 ? -9.999 -2.802 -13.083 1.00 84.69 99 MET A N 1
ATOM 755 C CA . MET A 1 99 ? -8.964 -3.128 -12.105 1.00 84.69 99 MET A CA 1
ATOM 756 C C . MET A 1 99 ? -7.592 -3.196 -12.785 1.00 84.69 99 MET A C 1
ATOM 758 O O . MET A 1 99 ? -7.457 -3.736 -13.883 1.00 84.69 99 MET A O 1
ATOM 762 N N . LEU A 1 100 ? -6.567 -2.680 -12.111 1.00 85.12 100 LEU A N 1
ATOM 763 C CA . LEU A 1 100 ? -5.168 -2.827 -12.523 1.00 85.12 100 LEU A CA 1
ATOM 764 C C . LEU A 1 100 ? -4.534 -4.068 -11.874 1.00 85.12 100 LEU A C 1
ATOM 766 O O . LEU A 1 100 ? -5.094 -4.634 -10.939 1.00 85.12 100 LEU A O 1
ATOM 770 N N . GLU A 1 101 ? -3.360 -4.481 -12.360 1.00 82.56 101 GLU A N 1
ATOM 771 C CA . GLU A 1 101 ? -2.701 -5.758 -12.028 1.00 82.56 101 GLU A CA 1
ATOM 772 C C . GLU A 1 101 ? -2.671 -6.101 -10.531 1.00 82.56 101 GLU A C 1
ATOM 774 O O . GLU A 1 101 ? -2.980 -7.231 -10.156 1.00 82.56 101 GLU A O 1
ATOM 779 N N . ALA A 1 102 ? -2.330 -5.146 -9.659 1.00 85.38 102 ALA A N 1
ATOM 780 C CA . ALA A 1 102 ? -2.286 -5.381 -8.219 1.00 85.38 102 ALA A CA 1
ATOM 781 C C . ALA A 1 102 ? -3.659 -5.738 -7.625 1.00 85.38 102 ALA A C 1
ATOM 783 O O . ALA A 1 102 ? -3.748 -6.707 -6.870 1.00 85.38 102 ALA A O 1
ATOM 784 N N . GLU A 1 103 ? -4.717 -5.008 -7.992 1.00 86.44 103 GLU A N 1
ATOM 785 C CA . GLU A 1 103 ? -6.094 -5.287 -7.557 1.00 86.44 103 GLU A CA 1
ATOM 786 C C . GLU A 1 103 ? -6.602 -6.590 -8.191 1.00 86.44 103 GLU A C 1
ATOM 788 O O . GLU A 1 103 ? -7.103 -7.472 -7.495 1.00 86.44 103 GLU A O 1
ATOM 793 N N . ALA A 1 104 ? -6.381 -6.754 -9.499 1.00 83.44 104 ALA A N 1
ATOM 794 C CA . ALA A 1 104 ? -6.780 -7.929 -10.269 1.00 83.44 104 ALA A CA 1
ATOM 795 C C . ALA A 1 104 ? -6.094 -9.226 -9.800 1.00 83.44 104 ALA A C 1
ATOM 797 O O . ALA A 1 104 ? -6.662 -10.307 -9.953 1.00 83.44 104 ALA A O 1
ATOM 798 N N . SER A 1 105 ? -4.902 -9.139 -9.196 1.00 82.31 105 SER A N 1
ATOM 799 C CA . SER A 1 105 ? -4.215 -10.299 -8.617 1.00 82.31 105 SER A CA 1
ATOM 800 C C . SER A 1 105 ? -4.976 -10.923 -7.442 1.00 82.31 105 SER A C 1
ATOM 802 O O . SER A 1 105 ? -4.824 -12.116 -7.184 1.00 82.31 105 SER A O 1
ATOM 804 N N . GLY A 1 106 ? -5.736 -10.121 -6.684 1.00 83.56 106 GLY A N 1
ATOM 805 C CA . GLY A 1 106 ? -6.357 -10.528 -5.419 1.00 83.56 106 GLY A CA 1
ATOM 806 C C . GLY A 1 106 ? -5.376 -10.990 -4.327 1.00 83.56 106 GLY A C 1
ATOM 807 O O . GLY A 1 106 ? -5.816 -11.500 -3.299 1.00 83.56 106 GLY A O 1
ATOM 808 N N . VAL A 1 107 ? -4.057 -10.858 -4.533 1.00 88.19 107 VAL A N 1
ATOM 809 C CA . VAL A 1 107 ? -3.023 -11.280 -3.568 1.00 88.19 107 VAL A CA 1
ATOM 810 C C . VAL A 1 107 ? -2.644 -10.144 -2.619 1.00 88.19 107 VAL A C 1
ATOM 812 O O . VAL A 1 107 ? -2.285 -10.411 -1.475 1.00 88.19 107 VAL A O 1
ATOM 815 N N . ILE A 1 108 ? -2.707 -8.894 -3.088 1.00 91.38 108 ILE A N 1
ATOM 816 C CA . ILE A 1 108 ? -2.257 -7.720 -2.334 1.00 91.38 108 ILE A CA 1
ATOM 817 C C . ILE A 1 108 ? -3.417 -7.148 -1.517 1.00 91.38 108 ILE A C 1
ATOM 819 O O . ILE A 1 108 ? -4.455 -6.795 -2.075 1.00 91.38 108 ILE A O 1
ATOM 823 N N . GLY A 1 109 ? -3.237 -7.039 -0.200 1.00 90.81 109 GLY A N 1
ATOM 824 C CA . GLY A 1 109 ? -4.197 -6.405 0.699 1.00 90.81 109 GLY A CA 1
ATOM 825 C C . GLY A 1 109 ? -4.071 -4.881 0.732 1.00 90.81 109 GLY A C 1
ATOM 826 O O . GLY A 1 109 ? -3.008 -4.307 0.485 1.00 90.81 109 GLY A O 1
ATOM 827 N N . LEU A 1 110 ? -5.161 -4.206 1.098 1.00 92.00 110 LEU A N 1
ATOM 828 C CA . LEU A 1 110 ? -5.090 -2.811 1.534 1.00 92.00 110 LEU A CA 1
ATOM 829 C C . LEU A 1 110 ? -4.438 -2.731 2.920 1.00 92.00 110 LEU A C 1
ATOM 831 O O . LEU A 1 110 ? -4.630 -3.597 3.769 1.00 92.00 110 LEU A O 1
ATOM 835 N N . PHE A 1 111 ? -3.684 -1.658 3.132 1.00 93.44 111 PHE A N 1
ATOM 836 C CA . PHE A 1 111 ? -2.806 -1.402 4.275 1.00 93.44 111 PHE A CA 1
ATOM 837 C C . PHE A 1 111 ? -1.644 -2.396 4.452 1.00 93.44 111 PHE A C 1
ATOM 839 O O . PHE A 1 111 ? -0.962 -2.334 5.478 1.00 93.44 111 PHE A O 1
ATOM 846 N N . ASP A 1 112 ? -1.374 -3.267 3.473 1.00 94.00 112 ASP A N 1
ATOM 847 C CA . ASP A 1 112 ? -0.185 -4.124 3.468 1.00 94.00 112 ASP A CA 1
ATOM 848 C C . ASP A 1 112 ? 1.091 -3.296 3.261 1.00 94.00 112 ASP A C 1
ATOM 850 O O . ASP A 1 112 ? 1.125 -2.340 2.479 1.00 94.00 112 ASP A O 1
ATOM 854 N N . THR A 1 113 ? 2.163 -3.673 3.960 1.00 93.25 113 THR A N 1
ATOM 855 C CA . THR A 1 113 ? 3.435 -2.941 3.965 1.00 93.25 113 THR A CA 1
ATOM 856 C C . THR A 1 113 ? 4.377 -3.458 2.880 1.00 93.25 113 THR A C 1
ATOM 858 O O . THR A 1 113 ? 4.690 -4.645 2.824 1.00 93.25 113 THR A O 1
ATOM 861 N N . VAL A 1 114 ? 4.917 -2.560 2.059 1.00 92.75 114 VAL A N 1
ATOM 862 C CA . VAL A 1 114 ? 5.982 -2.835 1.088 1.00 92.75 114 VAL A CA 1
ATOM 863 C C . VAL A 1 114 ? 7.330 -2.916 1.811 1.00 92.75 114 VAL A C 1
ATOM 865 O O . VAL A 1 114 ? 7.878 -1.907 2.259 1.00 92.75 114 VAL A O 1
ATOM 868 N N . VAL A 1 115 ? 7.902 -4.119 1.894 1.00 90.94 115 VAL A N 1
ATOM 869 C CA . VAL A 1 115 ? 9.166 -4.374 2.607 1.00 90.94 115 VAL A CA 1
ATOM 870 C C . VAL A 1 115 ? 10.373 -4.128 1.700 1.00 90.94 115 VAL A C 1
ATOM 872 O O . VAL A 1 115 ? 11.299 -3.398 2.067 1.00 90.94 115 VAL A O 1
ATOM 875 N N . MET A 1 116 ? 10.385 -4.735 0.509 1.00 89.50 116 MET A N 1
ATOM 876 C CA . MET A 1 116 ? 11.500 -4.652 -0.442 1.00 89.50 116 MET A CA 1
ATOM 877 C C . MET A 1 116 ? 11.062 -4.921 -1.888 1.00 89.50 116 MET A C 1
ATOM 879 O O . MET A 1 116 ? 10.094 -5.638 -2.111 1.00 89.50 116 MET A O 1
ATOM 883 N N . ALA A 1 117 ? 11.811 -4.413 -2.869 1.00 89.50 117 ALA A N 1
ATOM 884 C CA . ALA A 1 117 ? 11.638 -4.733 -4.292 1.00 89.50 117 ALA A CA 1
ATOM 885 C C . ALA A 1 117 ? 12.966 -5.241 -4.882 1.00 89.50 117 ALA A C 1
ATOM 887 O O . ALA A 1 117 ? 14.008 -4.616 -4.665 1.00 89.50 117 ALA A O 1
ATOM 888 N N . ASN A 1 118 ? 12.957 -6.406 -5.541 1.00 87.25 118 ASN A N 1
ATOM 889 C CA . ASN A 1 118 ? 14.133 -7.154 -6.022 1.00 87.25 118 ASN A CA 1
ATOM 890 C C . ASN A 1 118 ? 15.311 -7.187 -5.019 1.00 87.25 118 ASN A C 1
ATOM 892 O O . ASN A 1 118 ? 16.473 -7.024 -5.385 1.00 87.25 118 ASN A O 1
ATOM 896 N N . GLY A 1 119 ? 15.011 -7.370 -3.727 1.00 82.69 119 GLY A N 1
ATOM 897 C CA . GLY A 1 119 ? 16.005 -7.409 -2.644 1.00 82.69 119 GLY A CA 1
ATOM 898 C C . GLY A 1 119 ? 16.467 -6.045 -2.107 1.00 82.69 119 GLY A C 1
ATOM 899 O O . GLY A 1 119 ? 17.218 -6.007 -1.136 1.00 82.69 119 GLY A O 1
ATOM 900 N N . HIS A 1 120 ? 16.014 -4.922 -2.670 1.00 86.12 120 HIS A N 1
ATOM 901 C CA . HIS A 1 120 ? 16.268 -3.588 -2.119 1.00 86.12 120 HIS A CA 1
ATOM 902 C C . HIS A 1 120 ? 15.210 -3.226 -1.063 1.00 86.12 120 HIS A C 1
ATOM 904 O O . HIS A 1 120 ? 14.039 -3.105 -1.430 1.00 86.12 120 HIS A O 1
ATOM 910 N N . PRO A 1 121 ? 15.575 -3.025 0.219 1.00 87.94 121 PRO A N 1
ATOM 911 C CA . PRO A 1 121 ? 14.624 -2.640 1.260 1.00 87.94 121 PRO A CA 1
ATOM 912 C C . PRO A 1 121 ? 14.071 -1.236 1.005 1.00 87.94 121 PRO A C 1
ATOM 914 O O . PRO A 1 121 ? 14.828 -0.314 0.703 1.00 87.94 121 PRO A O 1
ATOM 917 N N . LEU A 1 122 ? 12.753 -1.074 1.140 1.00 88.94 122 LEU A N 1
ATOM 918 C CA . LEU A 1 122 ? 12.051 0.185 0.858 1.00 88.94 122 LEU A CA 1
ATOM 919 C C . LEU A 1 122 ? 11.535 0.898 2.116 1.00 88.94 122 LEU A C 1
ATOM 921 O O . LEU A 1 122 ? 11.284 2.101 2.063 1.00 88.94 122 LEU A O 1
ATOM 925 N N . GLY A 1 123 ? 11.469 0.205 3.259 1.00 84.75 123 GLY A N 1
ATOM 926 C CA . GLY A 1 123 ? 10.921 0.737 4.515 1.00 84.75 123 GLY A CA 1
ATOM 927 C C . GLY A 1 123 ? 11.564 2.036 5.028 1.00 84.75 123 GLY A C 1
ATOM 928 O O . GLY A 1 123 ? 10.878 2.848 5.634 1.00 84.75 123 GLY A O 1
ATOM 929 N N . HIS A 1 124 ? 12.839 2.311 4.741 1.00 86.00 124 HIS A N 1
ATOM 930 C CA . HIS A 1 124 ? 13.508 3.543 5.202 1.00 86.00 124 HIS A CA 1
ATOM 931 C C . HIS A 1 124 ? 13.432 4.723 4.219 1.00 86.00 124 HIS A C 1
ATOM 933 O O . HIS A 1 124 ? 13.966 5.794 4.509 1.00 86.00 124 HIS A O 1
ATOM 939 N N . TYR A 1 125 ? 12.820 4.554 3.045 1.00 89.38 125 TYR A N 1
ATOM 940 C CA . TYR A 1 125 ? 12.742 5.615 2.042 1.00 89.38 125 TYR A CA 1
ATOM 941 C C . TYR A 1 125 ? 11.411 6.372 2.100 1.00 89.38 125 TYR A C 1
ATOM 943 O O . TYR A 1 125 ? 10.381 5.847 2.527 1.00 89.38 125 TYR A O 1
ATOM 951 N N . SER A 1 126 ? 11.438 7.629 1.644 1.00 90.75 126 SER A N 1
ATOM 952 C CA . SER A 1 126 ? 10.221 8.389 1.356 1.00 90.75 126 SER A CA 1
ATOM 953 C C . SER A 1 126 ? 9.452 7.743 0.201 1.00 90.75 126 SER A C 1
ATOM 955 O O . SER A 1 126 ? 10.054 7.101 -0.664 1.00 90.75 126 SER A O 1
ATOM 957 N N . VAL A 1 127 ? 8.133 7.955 0.156 1.00 90.88 127 VAL A N 1
A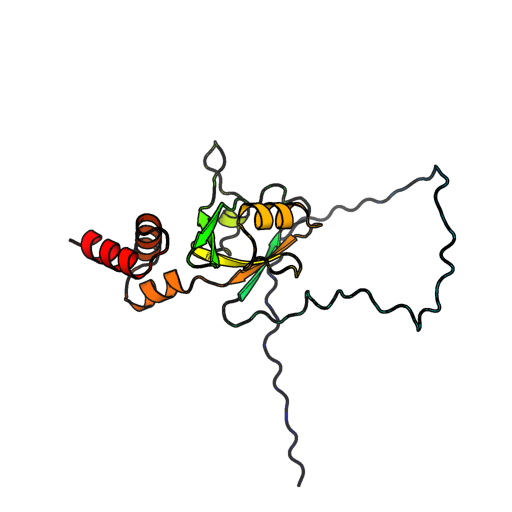TOM 958 C CA . VAL A 1 127 ? 7.240 7.395 -0.876 1.00 90.88 127 VAL A CA 1
ATOM 959 C C . VAL A 1 127 ? 7.769 7.673 -2.288 1.00 90.88 127 VAL A C 1
ATOM 961 O O . VAL A 1 127 ? 7.947 6.748 -3.074 1.00 90.88 127 VAL A O 1
ATOM 964 N N . GLU A 1 128 ? 8.124 8.925 -2.591 1.00 90.00 128 GLU A N 1
ATOM 965 C CA . GLU A 1 128 ? 8.661 9.323 -3.900 1.00 90.00 128 GLU A CA 1
ATOM 966 C C . GLU A 1 128 ? 9.950 8.565 -4.269 1.00 90.00 128 GLU A C 1
ATOM 968 O O . GLU A 1 128 ? 10.123 8.123 -5.407 1.00 90.00 128 GLU A O 1
ATOM 973 N N . ARG A 1 129 ? 10.861 8.377 -3.304 1.00 90.00 129 ARG A N 1
ATOM 974 C CA . ARG A 1 129 ? 12.110 7.643 -3.528 1.00 90.00 129 ARG A CA 1
ATOM 975 C C . ARG A 1 129 ? 11.858 6.148 -3.690 1.00 90.00 129 ARG A C 1
ATOM 977 O O . ARG A 1 129 ? 12.488 5.539 -4.549 1.00 90.00 129 ARG A O 1
ATOM 984 N N . ALA A 1 130 ? 10.940 5.571 -2.917 1.00 89.38 130 ALA A N 1
ATOM 985 C CA . ALA A 1 130 ? 10.544 4.177 -3.063 1.00 89.38 130 ALA A CA 1
ATOM 986 C C . ALA A 1 130 ? 9.907 3.920 -4.439 1.00 89.38 130 ALA A C 1
ATOM 988 O O . ALA A 1 130 ? 10.323 2.991 -5.125 1.00 89.38 130 ALA A O 1
ATOM 989 N N . LEU A 1 131 ? 9.001 4.791 -4.898 1.00 89.81 131 LEU A N 1
ATOM 990 C CA . LEU A 1 131 ? 8.406 4.725 -6.239 1.00 89.81 131 LEU A CA 1
ATOM 991 C C . LEU A 1 131 ? 9.469 4.806 -7.343 1.00 89.81 131 LEU A C 1
ATOM 993 O O . LEU A 1 131 ? 9.504 3.939 -8.214 1.00 89.81 131 LEU A O 1
ATOM 997 N N . LYS A 1 132 ? 10.388 5.779 -7.275 1.00 89.06 132 LYS A N 1
ATOM 998 C CA . LYS A 1 132 ? 11.517 5.887 -8.219 1.00 89.06 132 LYS A CA 1
ATOM 999 C C . LYS A 1 132 ? 12.408 4.645 -8.200 1.00 89.06 132 LYS A C 1
ATOM 1001 O O . LYS A 1 132 ? 12.858 4.203 -9.252 1.00 89.06 132 LYS A O 1
ATOM 1006 N N . MET A 1 133 ? 12.652 4.065 -7.024 1.00 87.56 133 MET A N 1
ATOM 1007 C CA . MET A 1 133 ? 13.431 2.834 -6.900 1.00 87.56 133 MET A CA 1
ATOM 1008 C C . MET A 1 133 ? 12.714 1.634 -7.514 1.00 87.56 133 MET A C 1
ATOM 1010 O O . MET A 1 133 ? 13.372 0.903 -8.241 1.00 87.56 133 MET A O 1
ATOM 1014 N N . ILE A 1 134 ? 11.406 1.464 -7.286 1.00 87.88 134 ILE A N 1
ATOM 1015 C CA . ILE A 1 134 ? 10.575 0.412 -7.899 1.00 87.88 134 ILE A CA 1
ATOM 1016 C C . ILE A 1 134 ? 10.571 0.553 -9.431 1.00 87.88 134 ILE A C 1
ATOM 1018 O O . ILE A 1 134 ? 10.843 -0.412 -10.140 1.00 87.88 134 ILE A O 1
ATOM 1022 N N . GLN A 1 135 ? 10.329 1.763 -9.945 1.00 85.94 135 GLN A N 1
ATOM 1023 C CA . GLN A 1 135 ? 10.285 2.056 -11.385 1.00 85.94 135 GLN A CA 1
ATOM 1024 C C . GLN A 1 135 ? 11.632 1.843 -12.093 1.00 85.94 135 GLN A C 1
ATOM 1026 O O . GLN A 1 135 ? 11.655 1.507 -13.274 1.00 85.94 135 GLN A O 1
ATOM 1031 N N . ALA A 1 136 ? 12.753 2.034 -11.391 1.00 85.44 136 ALA A N 1
ATOM 1032 C CA . ALA A 1 136 ? 14.095 1.869 -11.946 1.00 85.44 136 ALA A CA 1
ATOM 1033 C C . ALA A 1 136 ? 14.597 0.410 -11.968 1.00 85.44 136 ALA A C 1
ATOM 1035 O O . ALA A 1 136 ? 15.695 0.155 -12.473 1.00 85.44 136 ALA A O 1
ATOM 1036 N N . GLN A 1 137 ? 13.855 -0.552 -11.405 1.00 83.50 137 GLN A N 1
ATOM 1037 C CA . GLN A 1 137 ? 14.303 -1.946 -11.374 1.00 83.50 137 GLN A CA 1
ATOM 1038 C C . GLN A 1 137 ? 14.064 -2.656 -12.707 1.00 83.50 137 GLN A C 1
ATOM 1040 O O . GLN A 1 137 ? 13.096 -2.401 -13.421 1.00 83.50 137 GLN A O 1
ATOM 1045 N N . LYS A 1 138 ? 14.944 -3.609 -13.025 1.00 79.75 138 LYS A N 1
ATOM 1046 C CA . LYS A 1 138 ? 14.717 -4.538 -14.136 1.00 79.75 138 LYS A CA 1
ATOM 1047 C C . LYS A 1 138 ? 13.561 -5.475 -13.795 1.00 79.75 138 LYS A C 1
ATOM 1049 O O . LYS A 1 138 ? 13.453 -5.911 -12.650 1.00 79.75 138 LYS A O 1
ATOM 1054 N N . ARG A 1 139 ? 12.746 -5.800 -14.799 1.00 82.25 139 ARG A N 1
ATOM 1055 C CA . ARG A 1 139 ? 11.669 -6.790 -14.684 1.00 82.25 139 ARG A CA 1
ATOM 1056 C C . ARG A 1 139 ? 12.181 -8.206 -15.033 1.00 82.25 139 ARG A C 1
ATOM 1058 O O . ARG A 1 139 ? 13.173 -8.287 -15.764 1.00 82.25 139 ARG A O 1
ATOM 1065 N N . PRO A 1 140 ? 11.558 -9.302 -14.548 1.00 82.50 140 PRO A N 1
ATOM 1066 C CA . PRO A 1 140 ? 10.365 -9.352 -13.691 1.00 82.50 140 PRO A CA 1
ATOM 1067 C C . PRO A 1 140 ? 10.591 -8.643 -12.352 1.00 82.50 140 PRO A C 1
ATOM 1069 O O . PRO A 1 140 ? 11.697 -8.635 -11.808 1.00 82.50 140 PRO A O 1
ATOM 1072 N N . LEU A 1 141 ? 9.562 -7.945 -11.880 1.00 87.38 141 LEU A N 1
ATOM 1073 C CA . LEU A 1 141 ? 9.634 -7.119 -10.678 1.00 87.38 141 LEU A CA 1
ATOM 1074 C C . LEU A 1 141 ? 9.023 -7.901 -9.521 1.00 87.38 141 LEU A C 1
ATOM 1076 O O . LEU A 1 141 ? 7.811 -8.077 -9.456 1.00 87.38 141 LEU A O 1
ATOM 1080 N N . ARG A 1 142 ? 9.858 -8.341 -8.585 1.00 88.69 142 ARG A N 1
ATOM 1081 C CA . ARG A 1 142 ? 9.424 -9.056 -7.390 1.00 88.69 142 ARG A CA 1
ATOM 1082 C C . ARG A 1 142 ? 9.381 -8.112 -6.200 1.00 88.69 142 ARG A C 1
ATOM 1084 O O . ARG A 1 142 ? 10.423 -7.667 -5.712 1.00 88.69 142 ARG A O 1
ATOM 1091 N N . ILE A 1 143 ? 8.176 -7.816 -5.725 1.00 90.75 143 ILE A N 1
ATOM 1092 C CA . ILE A 1 143 ? 7.947 -6.998 -4.533 1.00 90.75 143 ILE A CA 1
ATOM 1093 C C . ILE A 1 143 ? 7.566 -7.918 -3.376 1.00 90.75 143 ILE A C 1
ATOM 1095 O O . ILE A 1 143 ? 6.676 -8.759 -3.499 1.00 90.75 143 ILE A O 1
ATOM 1099 N N . ARG A 1 144 ? 8.239 -7.736 -2.241 1.00 90.56 144 ARG A N 1
ATOM 1100 C CA . ARG A 1 144 ? 7.858 -8.341 -0.973 1.00 90.56 144 ARG A CA 1
ATOM 1101 C C . ARG A 1 144 ? 6.919 -7.418 -0.224 1.00 90.56 144 ARG A C 1
ATOM 1103 O O . ARG A 1 144 ? 7.295 -6.292 0.117 1.00 90.56 144 ARG A O 1
ATOM 1110 N N . PHE A 1 145 ? 5.755 -7.946 0.096 1.00 92.88 145 PHE A N 1
ATOM 1111 C CA . PHE A 1 145 ? 4.773 -7.326 0.965 1.00 92.88 145 PHE A CA 1
ATOM 1112 C C . PHE A 1 145 ? 4.756 -8.032 2.323 1.00 92.88 145 PHE A C 1
ATOM 1114 O O . PHE A 1 145 ? 5.255 -9.150 2.471 1.00 92.88 145 PHE A O 1
ATOM 1121 N N . LYS A 1 146 ? 4.179 -7.368 3.318 1.00 93.00 146 LYS A N 1
ATOM 1122 C CA . LYS A 1 146 ? 3.859 -7.908 4.637 1.00 93.00 146 LYS A CA 1
ATOM 1123 C C . LYS A 1 146 ? 2.395 -7.598 4.927 1.00 93.00 146 LYS A C 1
ATOM 1125 O O . LYS A 1 146 ? 1.985 -6.449 4.769 1.00 93.00 146 LYS A O 1
ATOM 1130 N N . GLN A 1 147 ? 1.640 -8.606 5.355 1.00 93.06 147 GLN A N 1
ATOM 1131 C CA . GLN A 1 147 ? 0.219 -8.457 5.669 1.00 93.06 147 GLN A CA 1
ATOM 1132 C C . GLN A 1 147 ? 0.001 -7.405 6.761 1.00 93.06 147 GLN A C 1
ATOM 1134 O O . GLN A 1 147 ? 0.768 -7.320 7.730 1.00 93.06 147 GLN A O 1
ATOM 1139 N N . SER A 1 148 ? -1.054 -6.610 6.606 1.00 92.00 148 SER A N 1
ATOM 1140 C CA . SER A 1 148 ? -1.352 -5.501 7.500 1.00 92.00 148 SER A CA 1
ATOM 1141 C C . SER A 1 148 ? -1.738 -5.966 8.902 1.00 92.00 148 SER A C 1
ATOM 1143 O O . SER A 1 148 ? -2.840 -6.464 9.138 1.00 92.00 148 SER A O 1
ATOM 1145 N N . GLN A 1 149 ? -0.864 -5.711 9.880 1.00 92.19 149 GLN A N 1
ATOM 1146 C CA . GLN A 1 149 ? -1.226 -5.914 11.285 1.00 92.19 149 GLN A CA 1
ATOM 1147 C C . GLN A 1 149 ? -2.323 -4.946 11.745 1.00 92.19 149 GLN A C 1
ATOM 1149 O O . GLN A 1 149 ? -3.107 -5.310 12.609 1.00 92.19 149 GLN A O 1
ATOM 1154 N N . ARG A 1 150 ? -2.447 -3.767 11.115 1.00 91.88 150 ARG A N 1
ATOM 1155 C CA . ARG A 1 150 ? -3.517 -2.793 11.395 1.00 91.88 150 ARG A CA 1
ATOM 1156 C C . ARG A 1 150 ? -4.898 -3.381 11.093 1.00 91.88 150 ARG A C 1
ATOM 1158 O O . ARG A 1 150 ? -5.798 -3.279 11.919 1.00 91.88 150 ARG A O 1
ATOM 1165 N N . VAL A 1 151 ? -5.040 -4.047 9.942 1.00 92.69 151 VAL A N 1
ATOM 1166 C CA . VAL A 1 151 ? -6.272 -4.768 9.581 1.00 92.69 151 VAL A CA 1
ATOM 1167 C C . VAL A 1 151 ? -6.485 -5.949 10.526 1.00 92.69 151 VAL A C 1
ATOM 1169 O O . VAL A 1 151 ? -7.569 -6.071 11.087 1.00 92.69 151 VAL A O 1
ATOM 1172 N N . GLN A 1 152 ? -5.455 -6.771 10.769 1.00 92.75 152 GLN A N 1
ATOM 1173 C CA . GLN A 1 152 ? -5.574 -7.933 11.657 1.00 92.75 152 GLN A CA 1
ATOM 1174 C C . GLN A 1 152 ? -6.048 -7.547 13.066 1.00 92.75 152 GLN A C 1
ATOM 1176 O O . GLN A 1 152 ? -6.969 -8.169 13.575 1.00 92.75 152 GLN A O 1
ATOM 1181 N N . THR A 1 153 ? -5.506 -6.482 13.663 1.00 93.12 153 THR A N 1
ATOM 1182 C CA . THR A 1 153 ? -5.930 -6.005 14.989 1.00 93.12 153 THR A CA 1
ATOM 1183 C C . THR A 1 153 ? -7.412 -5.621 15.035 1.00 93.12 153 THR A C 1
ATOM 1185 O O . THR A 1 153 ? -8.079 -5.922 16.020 1.00 93.12 153 THR A O 1
ATOM 1188 N N . LEU A 1 154 ? -7.961 -5.010 13.980 1.00 92.38 154 LEU A N 1
ATOM 1189 C CA . LEU A 1 154 ? -9.392 -4.682 13.920 1.00 92.38 154 LEU A CA 1
ATOM 1190 C C . LEU A 1 154 ? -10.269 -5.930 13.710 1.00 92.38 154 LEU A C 1
ATOM 1192 O O . LEU A 1 154 ? -11.361 -6.009 14.273 1.00 92.38 154 LEU A O 1
ATOM 1196 N N . LEU A 1 155 ? -9.784 -6.932 12.970 1.00 93.50 155 LEU A N 1
ATOM 1197 C CA . LEU A 1 155 ? -10.451 -8.237 12.870 1.00 93.50 155 LEU A CA 1
ATOM 1198 C C . LEU A 1 155 ? -10.446 -8.979 14.215 1.00 93.50 155 LEU A C 1
ATOM 1200 O O . LEU A 1 155 ? -11.465 -9.543 14.608 1.00 93.50 155 LEU A O 1
ATOM 1204 N N . ASP A 1 156 ? -9.335 -8.921 14.955 1.00 93.31 156 ASP A N 1
ATOM 1205 C CA . ASP A 1 156 ? -9.198 -9.516 16.290 1.00 93.31 156 ASP A CA 1
ATOM 1206 C C . ASP A 1 156 ? -10.104 -8.820 17.330 1.00 93.31 156 ASP A C 1
ATOM 1208 O O . ASP A 1 156 ? -10.545 -9.452 18.290 1.00 93.31 156 ASP A O 1
ATOM 1212 N N . MET A 1 157 ? -10.442 -7.538 17.121 1.00 92.06 157 MET A N 1
ATOM 1213 C CA . MET A 1 157 ? -11.470 -6.805 17.882 1.00 92.06 157 MET A CA 1
ATOM 1214 C C . MET A 1 157 ? -12.914 -7.209 17.523 1.00 92.06 157 MET A C 1
ATOM 1216 O O . MET A 1 157 ? -13.846 -6.802 18.216 1.00 92.06 157 MET A O 1
ATOM 1220 N N . GLY A 1 158 ? -13.116 -8.014 16.474 1.00 92.75 158 GLY A N 1
ATOM 1221 C CA . GLY A 1 158 ? -14.426 -8.507 16.040 1.00 92.75 158 GLY A CA 1
ATOM 1222 C C . GLY A 1 158 ? -15.106 -7.689 14.937 1.00 92.75 158 GLY A C 1
ATOM 1223 O O . GLY A 1 158 ? -16.271 -7.954 14.636 1.00 92.75 158 GLY A O 1
ATOM 1224 N N . PHE A 1 159 ? -14.420 -6.721 14.319 1.00 93.31 159 PHE A N 1
ATOM 1225 C CA . PHE A 1 159 ? -14.947 -6.015 13.147 1.00 93.31 159 PHE A CA 1
ATOM 1226 C C . PHE A 1 159 ? -14.872 -6.884 11.884 1.00 93.31 159 PHE A C 1
ATOM 1228 O O . PHE A 1 159 ? -14.020 -7.767 11.758 1.00 93.31 159 PHE A O 1
ATOM 1235 N N . THR A 1 160 ? -15.748 -6.626 10.911 1.00 93.69 160 THR A N 1
ATOM 1236 C CA . THR A 1 160 ? -15.632 -7.247 9.581 1.00 93.69 160 THR A CA 1
ATOM 1237 C C . THR A 1 160 ? -14.490 -6.619 8.776 1.00 93.69 160 THR A C 1
ATOM 1239 O O . THR A 1 160 ? -14.056 -5.503 9.058 1.00 93.69 160 THR A O 1
ATOM 1242 N N . ILE A 1 161 ? -14.018 -7.313 7.731 1.00 91.50 161 ILE A N 1
ATOM 1243 C CA . ILE A 1 161 ? -12.974 -6.792 6.826 1.00 91.50 161 ILE A CA 1
ATOM 1244 C C . ILE A 1 161 ? -13.393 -5.442 6.230 1.00 91.50 161 ILE A C 1
ATOM 1246 O O . ILE A 1 161 ? -12.599 -4.506 6.240 1.00 91.50 161 ILE A O 1
ATOM 1250 N N . ASP A 1 162 ? -14.641 -5.312 5.776 1.00 92.06 162 ASP A N 1
ATOM 1251 C CA . ASP A 1 162 ? -15.134 -4.069 5.174 1.00 92.06 162 ASP A CA 1
ATOM 1252 C C . ASP A 1 162 ? -15.150 -2.909 6.182 1.00 92.06 162 ASP A C 1
ATOM 1254 O O . ASP A 1 162 ? -14.682 -1.818 5.861 1.00 92.06 162 ASP A O 1
ATOM 1258 N N . GLN A 1 163 ? -15.601 -3.155 7.420 1.00 92.19 163 GLN A N 1
ATOM 1259 C CA . GLN A 1 163 ? -15.559 -2.165 8.504 1.00 92.19 163 GLN A CA 1
ATOM 1260 C C . GLN A 1 163 ? -14.120 -1.760 8.840 1.00 92.19 163 GLN A C 1
ATOM 1262 O O . GLN A 1 163 ? -13.821 -0.570 8.904 1.00 92.19 163 GLN A O 1
ATOM 1267 N N . ALA A 1 164 ? -13.217 -2.731 9.003 1.00 92.94 164 ALA A N 1
ATOM 1268 C CA . ALA A 1 164 ? -11.815 -2.473 9.311 1.00 92.94 164 ALA A CA 1
ATOM 1269 C C . ALA A 1 164 ? -11.135 -1.626 8.221 1.00 92.94 164 ALA A C 1
ATOM 1271 O O . ALA A 1 164 ? -10.406 -0.683 8.526 1.00 92.94 164 ALA A O 1
ATOM 1272 N N . LEU A 1 165 ? -11.395 -1.928 6.946 1.00 92.50 165 LEU A N 1
ATOM 1273 C CA . LEU A 1 165 ? -10.840 -1.186 5.814 1.00 92.50 165 LEU A CA 1
ATOM 1274 C C . LEU A 1 165 ? -11.421 0.226 5.684 1.00 92.50 165 LEU A C 1
ATOM 1276 O O . LEU A 1 165 ? -10.672 1.152 5.370 1.00 92.50 165 LEU A O 1
ATOM 1280 N N . ASP A 1 166 ? -12.720 0.406 5.923 1.00 91.94 166 ASP A N 1
ATOM 1281 C CA . ASP A 1 166 ? -13.361 1.723 5.873 1.00 91.94 166 ASP A CA 1
ATOM 1282 C C . ASP A 1 166 ? -12.930 2.606 7.055 1.00 91.94 166 ASP A C 1
ATOM 1284 O O . ASP A 1 166 ? -12.482 3.737 6.858 1.00 91.94 166 ASP A O 1
ATOM 1288 N N . GLY A 1 167 ? -12.911 2.046 8.269 1.00 91.56 167 GLY A N 1
ATOM 1289 C CA . GLY A 1 167 ? -12.378 2.700 9.464 1.00 91.56 167 GLY A CA 1
ATOM 1290 C C . GLY A 1 167 ? -10.919 3.126 9.297 1.00 91.56 167 GLY A C 1
ATOM 1291 O O . GLY A 1 167 ? -10.587 4.277 9.575 1.00 91.56 167 GLY A O 1
ATOM 1292 N N . LEU A 1 168 ? -10.044 2.260 8.768 1.00 92.00 168 LEU A N 1
ATOM 1293 C CA . LEU A 1 168 ? -8.643 2.618 8.497 1.00 92.00 168 LEU A CA 1
ATOM 1294 C C . LEU A 1 168 ? -8.500 3.684 7.401 1.00 92.00 168 LEU A C 1
ATOM 1296 O O . LEU A 1 168 ? -7.566 4.483 7.463 1.00 92.00 168 LEU A O 1
ATOM 1300 N N . ARG A 1 169 ? -9.404 3.746 6.415 1.00 91.00 169 ARG A N 1
ATOM 1301 C CA . ARG A 1 169 ? -9.420 4.836 5.421 1.00 91.00 169 ARG A CA 1
ATOM 1302 C C . ARG A 1 169 ? -9.823 6.163 6.059 1.00 91.00 169 ARG A C 1
ATOM 1304 O O . ARG A 1 169 ? -9.118 7.153 5.866 1.00 91.00 169 ARG A O 1
ATOM 1311 N N . ALA A 1 170 ? -10.899 6.179 6.846 1.00 89.44 170 ALA A N 1
ATOM 1312 C CA . ALA A 1 170 ? -11.359 7.367 7.566 1.00 89.44 170 ALA A CA 1
ATOM 1313 C C . ALA A 1 170 ? -10.300 7.880 8.564 1.00 89.44 170 ALA A C 1
ATOM 1315 O O . ALA A 1 170 ? -10.003 9.074 8.610 1.00 89.44 170 ALA A O 1
ATOM 1316 N N . ALA A 1 171 ? -9.664 6.963 9.295 1.00 90.44 171 ALA A N 1
ATOM 1317 C CA . ALA A 1 171 ? -8.657 7.236 10.319 1.00 90.44 171 ALA A CA 1
ATOM 1318 C C . ALA A 1 171 ? -7.213 7.372 9.795 1.00 90.44 171 ALA A C 1
ATOM 1320 O O . ALA A 1 171 ? -6.277 7.443 10.594 1.00 90.44 171 ALA A O 1
ATOM 1321 N N . ARG 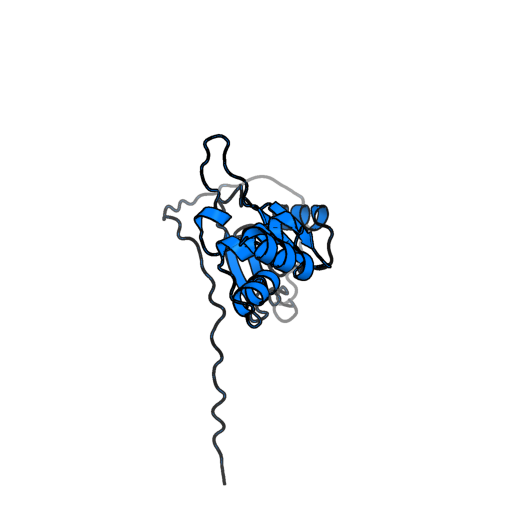A 1 172 ? -7.000 7.376 8.469 1.00 87.88 172 ARG A N 1
ATOM 1322 C CA . ARG A 1 172 ? -5.668 7.436 7.827 1.00 87.88 172 ARG A CA 1
ATOM 1323 C C . ARG A 1 172 ? -4.664 6.418 8.394 1.00 87.88 172 ARG A C 1
ATOM 1325 O O . ARG A 1 172 ? -3.511 6.744 8.652 1.00 87.88 172 ARG A O 1
ATOM 1332 N N . GLY A 1 173 ? -5.106 5.182 8.606 1.00 86.19 173 GLY A N 1
ATOM 1333 C CA . GLY A 1 173 ? -4.276 4.079 9.094 1.00 86.19 173 GLY A CA 1
ATOM 1334 C C . GLY A 1 173 ? -4.062 4.013 10.610 1.00 86.19 173 GLY A C 1
ATOM 1335 O O . GLY A 1 173 ? -3.438 3.055 11.066 1.00 86.19 173 GLY A O 1
ATOM 1336 N N . SER A 1 174 ? -4.580 4.966 11.394 1.00 90.69 174 SER A N 1
ATOM 1337 C CA . SER A 1 174 ? -4.575 4.875 12.860 1.00 90.69 174 SER A CA 1
ATOM 1338 C C . SER A 1 174 ? -5.560 3.801 13.333 1.00 90.69 174 SER A C 1
ATOM 1340 O O . SER A 1 174 ? -6.741 3.860 12.996 1.00 90.69 174 SER A O 1
ATOM 1342 N N . ILE A 1 175 ? -5.086 2.832 14.124 1.00 91.81 175 ILE A N 1
ATOM 1343 C CA . ILE A 1 175 ? -5.924 1.740 14.651 1.00 91.81 175 ILE A CA 1
ATOM 1344 C C . ILE A 1 175 ? -6.954 2.279 15.653 1.00 91.81 175 ILE A C 1
ATOM 1346 O O . ILE A 1 175 ? -8.128 1.932 15.556 1.00 91.81 175 ILE A O 1
ATOM 1350 N N . ASP A 1 176 ? -6.541 3.153 16.576 1.00 92.12 176 ASP A N 1
ATOM 1351 C CA . ASP A 1 176 ? -7.409 3.655 17.651 1.00 92.12 176 ASP A CA 1
ATOM 1352 C C . ASP A 1 176 ? -8.590 4.463 17.090 1.00 92.12 176 ASP A C 1
ATOM 1354 O O . ASP A 1 176 ? -9.750 4.192 17.405 1.00 92.12 176 ASP A O 1
ATOM 1358 N N . ALA A 1 177 ? -8.306 5.400 16.179 1.00 92.00 177 ALA A N 1
ATOM 1359 C CA . ALA A 1 177 ? -9.340 6.190 15.516 1.00 92.00 177 ALA A CA 1
ATOM 1360 C C . ALA A 1 177 ? -10.167 5.358 14.513 1.00 92.00 177 ALA A C 1
ATOM 1362 O O . ALA A 1 177 ? -11.346 5.647 14.306 1.00 92.00 177 ALA A O 1
ATOM 1363 N N . ALA A 1 178 ? -9.601 4.297 13.918 1.00 91.81 178 ALA A N 1
ATOM 1364 C CA . ALA A 1 178 ? -10.370 3.365 13.090 1.00 91.81 178 ALA A CA 1
ATOM 1365 C C . ALA A 1 178 ? -11.372 2.565 13.931 1.00 91.81 178 ALA A C 1
ATOM 1367 O O . ALA A 1 178 ? -12.516 2.406 13.511 1.00 91.81 178 ALA A O 1
ATOM 1368 N N . ALA A 1 179 ? -10.977 2.104 15.122 1.00 91.75 179 ALA A N 1
ATOM 1369 C CA . ALA A 1 179 ? -11.872 1.420 16.049 1.00 91.75 179 ALA A CA 1
ATOM 1370 C C . ALA A 1 179 ? -13.007 2.350 16.519 1.00 91.75 179 ALA A C 1
ATOM 1372 O O . ALA A 1 179 ? -14.171 1.959 16.460 1.00 91.75 179 ALA A O 1
ATOM 1373 N N . GLU A 1 180 ? -12.701 3.598 16.897 1.00 92.44 180 GLU A N 1
ATOM 1374 C CA . GLU A 1 180 ? -13.713 4.609 17.255 1.00 92.44 180 GLU A CA 1
ATOM 1375 C C . GLU A 1 180 ? -14.700 4.878 16.102 1.00 92.44 180 GLU A C 1
ATOM 1377 O O . GLU A 1 180 ? -15.919 4.895 16.311 1.00 92.44 180 GLU A O 1
ATOM 1382 N N . HIS A 1 181 ? -14.201 4.995 14.866 1.00 91.81 181 HIS A N 1
ATOM 1383 C CA . HIS A 1 181 ? -15.041 5.119 13.672 1.00 91.81 181 HIS A CA 1
ATOM 1384 C C . HIS A 1 181 ? -15.929 3.882 13.468 1.00 91.81 181 HIS A C 1
ATOM 1386 O O . HIS A 1 181 ? -17.122 4.008 13.195 1.00 91.81 181 HIS A O 1
ATOM 1392 N N . CYS A 1 182 ? -15.387 2.674 13.645 1.00 88.75 182 CYS A N 1
ATOM 1393 C CA . CYS A 1 182 ? -16.148 1.432 13.502 1.00 88.75 182 CYS A CA 1
ATOM 1394 C C . CYS A 1 182 ? -17.237 1.271 14.574 1.00 88.75 182 CYS A C 1
ATOM 1396 O O . CYS A 1 182 ? -18.304 0.750 14.258 1.00 88.75 182 CYS A O 1
ATOM 1398 N N . PHE A 1 183 ? -17.011 1.731 15.810 1.00 88.56 183 PHE A N 1
ATOM 1399 C CA . PHE A 1 183 ? -18.034 1.723 16.863 1.00 88.56 183 PHE A CA 1
ATOM 1400 C C . PHE A 1 183 ? -19.140 2.756 16.613 1.00 88.56 183 PHE A C 1
ATOM 1402 O O . PHE A 1 183 ? -20.317 2.440 16.767 1.00 88.56 183 PHE A O 1
ATOM 1409 N N . THR A 1 184 ? -18.785 3.971 16.190 1.00 87.31 184 THR A N 1
ATOM 1410 C CA . THR A 1 184 ? -19.759 5.041 15.891 1.00 87.31 184 THR A CA 1
ATOM 1411 C C . THR A 1 184 ? -20.545 4.805 14.598 1.00 87.31 184 THR A C 1
ATOM 1413 O O . THR A 1 184 ? -21.669 5.275 14.475 1.00 87.31 184 THR A O 1
ATOM 1416 N N . SER A 1 185 ? -20.009 4.017 13.661 1.00 79.12 185 SER A N 1
ATOM 1417 C CA . SER A 1 185 ? -20.705 3.615 12.426 1.00 79.12 185 SER A CA 1
ATOM 1418 C C . SER A 1 185 ? -21.717 2.471 12.617 1.00 79.12 185 SER A C 1
ATOM 1420 O O . SER A 1 185 ? -22.370 2.073 11.654 1.00 79.12 185 SER A O 1
ATOM 1422 N N . GLN A 1 186 ? -21.826 1.898 13.823 1.00 64.62 186 GLN A N 1
ATOM 1423 C CA . GLN A 1 186 ? -22.767 0.810 14.146 1.00 64.62 186 GLN A CA 1
ATOM 1424 C C . GLN A 1 186 ? -24.048 1.282 14.858 1.00 64.62 186 GLN A C 1
ATOM 1426 O O . GLN A 1 186 ? -24.928 0.455 15.110 1.00 64.62 186 GLN A O 1
ATOM 1431 N N . THR A 1 187 ? -24.154 2.575 15.188 1.00 52.06 187 THR A N 1
ATOM 1432 C CA . THR A 1 187 ? -25.301 3.195 15.881 1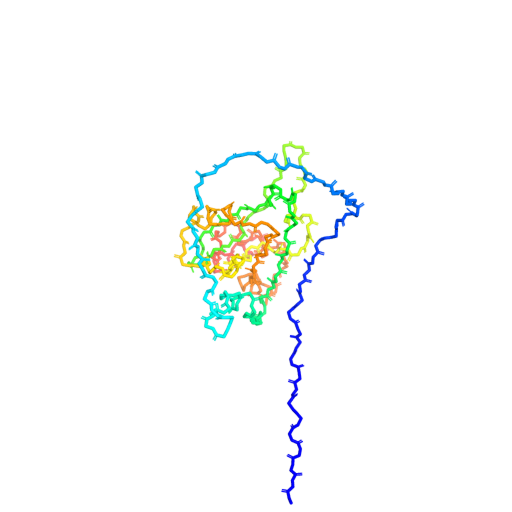.00 52.06 187 THR A CA 1
ATOM 1433 C C . THR A 1 187 ? -26.190 3.998 14.943 1.00 52.06 187 THR A C 1
ATOM 1435 O O . THR A 1 187 ? -27.421 3.798 15.007 1.00 52.06 187 THR A O 1
#

Radius of gyration: 22.36 Å; chains: 1; bounding box: 67×53×58 Å

InterPro domains:
  IPR009060 UBA-like superfamily [SSF46934] (146-184)
  IPR015940 Ubiquitin-associated domain [PF00627] (147-180)
  IPR015940 Ubiquitin-associated domain [PS50030] (144-185)
  IPR015940 Ubiquitin-associated domain [SM00165] (147-184)

Foldseek 3Di:
DDDPDDDDDDDAADEDDDDDDDDDDDDDDDDDDDDDDPPPPDDPVPPPDPCLVLLPPGADVQKHKYWAAQPQLDQQFDWDQDPLFTFGADGDADPVRHGGNNVVVVPDDGRKGFQAKSSHGDSNDHPVVSVVVQNPDHPSIMIMIGDHPLQVVVVVVVDDSVLSSVLCNVVVNDSVSSVVSSVVVVD

Organism: Aphanomyces astaci (NCBI:txid112090)

Secondary structure (DSSP, 8-state):
---------PPPP-EEEPP------------------------GGG-PPP--TTTTPPPPTTEEEEEE-SS------EEEEETTEEEEEE----TT-PPPHHHHTS-PPTT-EEEEETTEE-TTS-HHHHHHHHHTSPSSEEEEEE--HHHHHHHHTT--HHHHHHHHHHTTT-HHHHHHHHHHTT-

pLDDT: mean 73.72, std 21.74, range [31.16, 94.0]

Sequence (187 aa):
SDTCVSTERGPAPVVRTLQDADKSLSFLPTSASKLWQNITAVNEAIAMPPRTNIMLKPAQPHEYDVEFPVDAVVLGLYLEKLDDDLCVTAFPRTPHGDMLEAEASGVIGLFDTVVMANGHPLGHYSVERALKMIQAQKRPLRIRFKQSQRVQTLLDMGFTIDQALDGLRAARGSIDAAAEHCFTSQT